Protein AF-A0A2G0PZE7-F1 (afdb_monomer)

Radius of gyration: 20.85 Å; Cα contacts (8 Å, |Δi|>4): 357; chains: 1; bounding box: 49×69×53 Å

Organism: Xenorhabdus hominickii (NCBI:txid351679)

InterPro domains:
  IPR000525 Initiator Rep protein, WH1 domain [PF01051] (55-162)
  IPR036388 Winged helix-like DNA-binding domain superfamily [G3DSA:1.10.10.10] (33-138)

Mean predicted aligned error: 11.88 Å

Sequence (274 aa):
MSSMDATEELKQLSLAKSEGYNNIKITGERLDMDNDFKTWVGIIHSFAKHKVIGDKVTLKFVDFVKLCGISSTRSSKRLRERLDESLRRIVSTTLSFTNDTKAYHTHLVQSAFYDTEADTVTIKADPEIFELYQFDHKVLLQLRAITELSRKESAQALYTFIESLPCNPAPVSMARLRARLNLKSRVNTQNATVRRAMDQLREIGYLDFTEIKKGKVAYFMIHERAPKLNKTKPVKTVKKAKTTKGSVKQGDTVLAELTREELELIEKIRKSKS

Structure (mmCIF, N/CA/C/O backbone):
data_AF-A0A2G0PZE7-F1
#
_entry.id   AF-A0A2G0PZE7-F1
#
loop_
_atom_site.group_PDB
_atom_site.id
_atom_site.type_symbol
_atom_site.label_atom_id
_atom_site.label_alt_id
_atom_site.label_comp_id
_atom_site.label_asym_id
_atom_site.label_entity_id
_atom_site.label_seq_id
_atom_site.pdbx_PDB_ins_code
_atom_site.Cartn_x
_atom_site.Cartn_y
_atom_site.Cartn_z
_atom_site.occupancy
_atom_site.B_iso_or_equiv
_atom_site.auth_seq_id
_atom_site.auth_comp_id
_atom_site.auth_asym_id
_atom_site.auth_atom_id
_atom_site.pdbx_PDB_model_num
ATOM 1 N N . MET A 1 1 ? 15.345 3.474 9.721 1.00 60.62 1 MET A N 1
ATOM 2 C CA . MET A 1 1 ? 14.051 3.676 9.033 1.00 60.62 1 MET A CA 1
ATOM 3 C C . MET A 1 1 ? 14.307 3.909 7.560 1.00 60.62 1 MET A C 1
ATOM 5 O O . MET A 1 1 ? 15.318 4.515 7.226 1.00 60.62 1 MET A O 1
ATOM 9 N N . SER A 1 2 ? 13.444 3.381 6.696 1.00 78.88 2 SER A N 1
ATOM 10 C CA . SER A 1 2 ? 13.506 3.629 5.254 1.00 78.88 2 SER A CA 1
ATOM 11 C C . SER A 1 2 ? 12.692 4.881 4.943 1.00 78.88 2 SER A C 1
ATOM 13 O O . SER A 1 2 ? 11.599 5.032 5.482 1.00 78.88 2 SER A O 1
ATOM 15 N N . SER A 1 3 ? 13.204 5.750 4.075 1.00 84.56 3 SER A N 1
ATOM 16 C CA . SER A 1 3 ? 12.449 6.872 3.512 1.00 84.56 3 SER A CA 1
ATOM 17 C C . SER A 1 3 ? 12.338 6.673 2.003 1.00 84.56 3 SER A C 1
ATOM 19 O O . SER A 1 3 ? 13.303 6.247 1.365 1.00 84.56 3 SER A O 1
ATOM 21 N N . MET A 1 4 ? 11.155 6.914 1.450 1.00 87.69 4 MET A N 1
ATOM 22 C CA . MET A 1 4 ? 10.841 6.795 0.031 1.00 87.69 4 MET A CA 1
ATOM 23 C C . MET A 1 4 ? 10.254 8.116 -0.458 1.00 87.69 4 MET A C 1
ATOM 25 O O . MET A 1 4 ? 9.353 8.665 0.172 1.00 87.69 4 MET A O 1
ATOM 29 N N . ASP A 1 5 ? 10.758 8.605 -1.587 1.00 90.00 5 ASP A N 1
ATOM 30 C CA . ASP A 1 5 ? 10.130 9.701 -2.320 1.00 90.00 5 ASP A CA 1
ATOM 31 C C . ASP A 1 5 ? 8.863 9.180 -3.012 1.00 90.00 5 ASP A C 1
ATOM 33 O O . ASP A 1 5 ? 8.914 8.172 -3.722 1.00 90.00 5 ASP A O 1
ATOM 37 N N . ALA A 1 6 ? 7.738 9.836 -2.745 1.00 89.69 6 ALA A N 1
ATOM 38 C CA . ALA A 1 6 ? 6.422 9.524 -3.295 1.00 89.69 6 ALA A CA 1
ATOM 39 C C . ALA A 1 6 ? 5.773 10.755 -3.946 1.00 89.69 6 ALA A C 1
ATOM 41 O O . ALA A 1 6 ? 4.555 10.804 -4.121 1.00 89.69 6 ALA A O 1
ATOM 42 N N . THR A 1 7 ? 6.575 11.769 -4.283 1.00 89.94 7 THR A N 1
ATOM 43 C CA . THR A 1 7 ? 6.099 13.037 -4.846 1.00 89.94 7 THR A CA 1
ATOM 44 C C . THR A 1 7 ? 5.294 12.814 -6.120 1.00 89.94 7 THR A C 1
ATOM 46 O O . THR A 1 7 ? 4.178 13.313 -6.244 1.00 89.94 7 THR A O 1
ATOM 49 N N . GLU A 1 8 ? 5.803 12.015 -7.056 1.00 85.19 8 GLU A N 1
ATOM 50 C CA . GLU A 1 8 ? 5.112 11.762 -8.323 1.00 85.19 8 GLU A CA 1
ATOM 51 C C . GLU A 1 8 ? 3.796 11.001 -8.136 1.00 85.19 8 GLU A C 1
ATOM 53 O O . GLU A 1 8 ? 2.820 11.278 -8.836 1.00 85.19 8 GLU A O 1
ATOM 58 N N . GLU A 1 9 ? 3.765 10.068 -7.185 1.00 83.25 9 GLU A N 1
ATOM 59 C CA . GLU A 1 9 ? 2.597 9.257 -6.864 1.00 83.25 9 GLU A CA 1
ATOM 60 C C . GLU A 1 9 ? 1.507 10.045 -6.113 1.00 83.25 9 GLU A C 1
ATOM 62 O O . GLU A 1 9 ? 0.324 9.807 -6.352 1.00 83.25 9 GLU A O 1
ATOM 67 N N . LEU A 1 10 ? 1.880 10.984 -5.235 1.00 88.12 10 LEU A N 1
ATOM 68 C CA . LEU A 1 10 ? 0.953 11.646 -4.306 1.00 88.12 10 LEU A CA 1
ATOM 69 C C . LEU A 1 10 ? 0.689 13.130 -4.602 1.00 88.12 10 LEU A C 1
ATOM 71 O O . LEU A 1 10 ? -0.229 13.703 -4.018 1.00 88.12 10 LEU A O 1
ATOM 75 N N . LYS A 1 11 ? 1.398 13.762 -5.550 1.00 87.31 11 LYS A N 1
ATOM 76 C CA . LYS A 1 11 ? 1.171 15.178 -5.927 1.00 87.31 11 LYS A CA 1
ATOM 77 C C . LYS A 1 11 ? -0.239 15.482 -6.433 1.00 87.31 11 LYS A C 1
ATOM 79 O O . LYS A 1 11 ? -0.617 16.642 -6.557 1.00 87.31 11 LYS A O 1
ATOM 84 N N . GLN A 1 12 ? -0.995 14.451 -6.809 1.00 85.56 12 GLN A N 1
ATOM 85 C CA . GLN A 1 12 ? -2.355 14.609 -7.315 1.00 85.56 12 GLN A CA 1
ATOM 86 C C . GLN A 1 12 ? -3.410 14.730 -6.215 1.00 85.56 12 GLN A C 1
ATOM 88 O O . GLN A 1 12 ? -4.526 15.132 -6.552 1.00 85.56 12 GLN A O 1
ATOM 93 N N . LEU A 1 13 ? -3.052 14.431 -4.959 1.00 86.75 13 LEU A N 1
ATOM 94 C CA . LEU A 1 13 ? -3.940 14.564 -3.808 1.00 86.75 13 LEU A CA 1
ATOM 95 C C . LEU A 1 13 ? -4.448 15.998 -3.663 1.00 86.75 13 LEU A C 1
ATOM 97 O O . LEU A 1 13 ? -3.706 16.953 -3.918 1.00 86.75 13 LEU A O 1
ATOM 101 N N . SER A 1 14 ? -5.693 16.143 -3.208 1.00 87.44 14 SER A N 1
ATOM 102 C CA . SER A 1 14 ? -6.311 17.450 -2.958 1.00 87.44 14 SER A CA 1
ATOM 103 C C . SER A 1 14 ? -5.437 18.339 -2.072 1.00 87.44 14 SER A C 1
ATOM 105 O O . SER A 1 14 ? -5.147 19.465 -2.468 1.00 87.44 14 SER A O 1
ATOM 107 N N . LEU A 1 15 ? -4.935 17.798 -0.955 1.00 89.81 15 LEU A N 1
ATOM 108 C CA . LEU A 1 15 ? -4.040 18.483 -0.016 1.00 89.81 15 LEU A CA 1
ATOM 109 C C . LEU A 1 15 ? -2.752 18.983 -0.689 1.00 89.81 15 LEU A C 1
ATOM 111 O O . LEU A 1 15 ? -2.330 20.119 -0.485 1.00 89.81 15 LEU A O 1
ATOM 115 N N . ALA A 1 16 ? -2.120 18.140 -1.513 1.00 89.69 16 ALA A N 1
ATOM 116 C CA . ALA A 1 16 ? -0.879 18.499 -2.195 1.00 89.69 16 ALA A CA 1
ATOM 117 C C . ALA A 1 16 ? -1.091 19.645 -3.192 1.00 89.69 16 ALA A C 1
ATOM 119 O O . ALA A 1 16 ? -0.257 20.544 -3.291 1.00 89.69 16 ALA A O 1
ATOM 120 N N . LYS A 1 17 ? -2.228 19.641 -3.895 1.00 89.88 17 LYS A N 1
ATOM 121 C CA . LYS A 1 17 ? -2.595 20.687 -4.853 1.00 89.88 17 LYS A CA 1
ATOM 122 C C . LYS A 1 17 ? -3.003 21.993 -4.184 1.00 89.88 17 LYS A C 1
ATOM 124 O O . LYS A 1 17 ? -2.572 23.043 -4.648 1.00 89.88 17 LYS A O 1
ATOM 129 N N . SER A 1 18 ? -3.835 21.938 -3.144 1.00 89.69 18 SER A N 1
ATOM 130 C CA . SER A 1 18 ? -4.368 23.136 -2.486 1.00 89.69 18 SER A CA 1
ATOM 131 C C . SER A 1 18 ? -3.278 23.925 -1.769 1.00 89.69 18 SER A C 1
ATOM 133 O O . SER A 1 18 ? -3.240 25.147 -1.871 1.00 89.69 18 SER A O 1
ATOM 135 N N . GLU A 1 19 ? -2.360 23.228 -1.098 1.00 90.50 19 GLU A N 1
ATOM 136 C CA . GLU A 1 19 ? -1.274 23.848 -0.330 1.00 90.50 19 GLU A CA 1
ATOM 137 C C . GLU A 1 19 ? 0.028 24.011 -1.134 1.00 90.50 19 GLU A C 1
ATOM 139 O O . GLU A 1 19 ? 0.991 24.610 -0.650 1.00 90.50 19 GLU A O 1
ATOM 144 N N . GLY A 1 20 ? 0.075 23.490 -2.365 1.00 91.69 20 GLY A N 1
ATOM 145 C CA . GLY A 1 20 ? 1.246 23.575 -3.239 1.00 91.69 20 GLY A CA 1
ATOM 146 C C . GLY A 1 20 ? 2.446 22.778 -2.720 1.00 91.69 20 GLY A C 1
ATOM 147 O O . GLY A 1 20 ? 3.581 23.250 -2.800 1.00 91.69 20 GLY A O 1
ATOM 148 N N . TYR A 1 21 ? 2.217 21.593 -2.150 1.00 94.88 21 TYR A N 1
ATOM 149 C CA . TYR A 1 21 ? 3.296 20.703 -1.722 1.00 94.88 21 TYR A CA 1
ATOM 150 C C . TYR A 1 21 ? 3.980 20.059 -2.931 1.00 94.88 21 TYR A C 1
ATOM 152 O O . TYR A 1 21 ? 3.334 19.426 -3.765 1.00 94.88 21 TYR A O 1
ATOM 160 N N . ASN A 1 22 ? 5.304 20.198 -3.012 1.00 93.94 22 ASN A N 1
ATOM 161 C CA . ASN A 1 22 ? 6.122 19.733 -4.139 1.00 93.94 22 ASN A CA 1
ATOM 162 C C . ASN A 1 22 ? 7.171 18.681 -3.739 1.0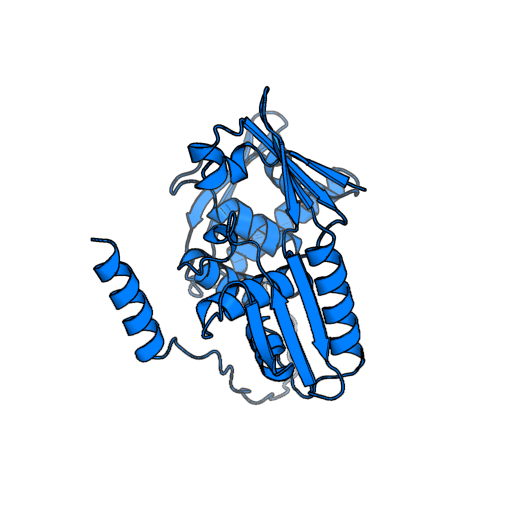0 93.94 22 ASN A C 1
ATOM 164 O O . ASN A 1 22 ? 7.936 18.230 -4.587 1.00 93.94 22 ASN A O 1
ATOM 168 N N . ASN A 1 23 ? 7.198 18.277 -2.469 1.00 94.81 23 ASN A N 1
ATOM 169 C CA . ASN A 1 23 ? 8.076 17.239 -1.947 1.00 94.81 23 ASN A CA 1
ATOM 170 C C . ASN A 1 23 ? 7.290 16.374 -0.958 1.00 94.81 23 ASN A C 1
ATOM 172 O O . ASN A 1 23 ? 6.908 16.845 0.117 1.00 94.81 23 ASN A O 1
ATOM 176 N N . ILE A 1 24 ? 7.023 15.124 -1.343 1.00 95.62 24 ILE A N 1
ATOM 177 C CA . ILE A 1 24 ? 6.218 14.181 -0.563 1.00 95.62 24 ILE A CA 1
ATOM 178 C C . ILE A 1 24 ? 7.050 12.940 -0.259 1.00 95.62 24 ILE A C 1
ATOM 180 O O . ILE A 1 24 ? 7.533 12.257 -1.163 1.00 95.62 24 ILE A O 1
ATOM 184 N N . LYS A 1 25 ? 7.198 12.619 1.027 1.00 95.38 25 LYS A N 1
ATOM 185 C CA . LYS A 1 25 ? 8.002 11.484 1.495 1.00 95.38 25 LYS A CA 1
ATOM 186 C C . LYS A 1 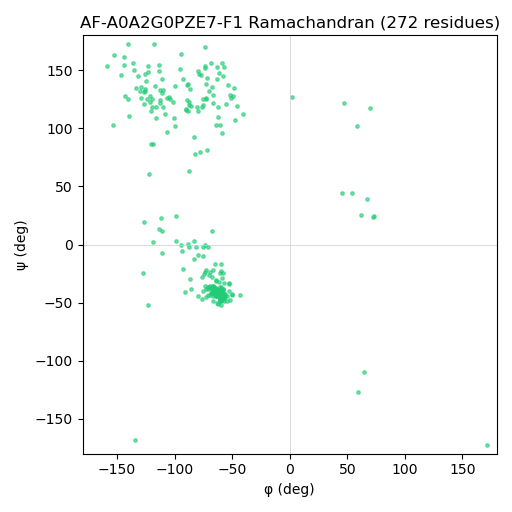25 ? 7.191 10.547 2.370 1.00 95.38 25 LYS A C 1
ATOM 188 O O . LYS A 1 25 ? 6.449 10.990 3.241 1.00 95.38 25 LYS A O 1
ATOM 193 N N . ILE A 1 26 ? 7.418 9.252 2.189 1.00 93.50 26 ILE A N 1
ATOM 194 C CA . ILE A 1 26 ? 6.895 8.190 3.049 1.00 93.50 26 ILE A CA 1
ATOM 195 C C . ILE A 1 26 ? 8.051 7.652 3.882 1.00 93.50 26 ILE A C 1
ATOM 197 O O . ILE A 1 26 ? 9.081 7.253 3.336 1.00 93.50 26 ILE A O 1
ATOM 201 N N . THR A 1 27 ? 7.899 7.635 5.202 1.00 94.62 27 THR A N 1
ATOM 202 C CA . THR A 1 27 ? 8.918 7.120 6.123 1.00 94.62 27 THR A CA 1
ATOM 203 C C . THR A 1 27 ? 8.308 6.075 7.040 1.00 94.62 27 THR A C 1
ATOM 205 O O . THR A 1 27 ? 7.263 6.311 7.630 1.00 94.62 27 THR A O 1
ATOM 208 N N . GLY A 1 28 ? 8.955 4.919 7.167 1.00 90.75 28 GLY A N 1
ATOM 209 C CA . GLY A 1 28 ? 8.445 3.842 8.012 1.00 90.75 28 GLY A CA 1
ATOM 210 C C . GLY A 1 28 ? 9.212 2.534 7.871 1.00 90.75 28 GLY A C 1
ATOM 211 O O . GLY A 1 28 ? 10.271 2.452 7.228 1.00 90.75 28 GLY A O 1
ATOM 212 N N . GLU A 1 29 ? 8.670 1.497 8.505 1.00 87.88 29 GLU A N 1
ATOM 213 C CA . GLU A 1 29 ? 9.046 0.115 8.225 1.00 87.88 29 GLU A CA 1
ATOM 214 C C . GLU A 1 29 ? 8.566 -0.289 6.822 1.00 87.88 29 GLU A C 1
ATOM 216 O O . GLU A 1 29 ? 7.643 0.291 6.252 1.00 87.88 29 GLU A O 1
ATOM 221 N N . ARG A 1 30 ? 9.218 -1.290 6.225 1.00 81.81 30 ARG A N 1
ATOM 222 C CA . ARG A 1 30 ? 8.785 -1.789 4.922 1.00 81.81 30 ARG A CA 1
ATOM 223 C C . ARG A 1 30 ? 7.540 -2.650 5.106 1.00 81.81 30 ARG A C 1
ATOM 225 O O . ARG A 1 30 ? 7.637 -3.703 5.726 1.00 81.81 30 ARG A O 1
ATOM 232 N N . LEU A 1 31 ? 6.439 -2.232 4.491 1.00 84.38 31 LEU A N 1
ATOM 233 C CA . LEU A 1 31 ? 5.189 -2.984 4.507 1.00 84.38 31 LEU A CA 1
ATOM 234 C C . LEU A 1 31 ? 5.268 -4.230 3.611 1.00 84.38 31 LEU A C 1
ATOM 236 O O . LEU A 1 31 ? 5.810 -4.183 2.499 1.00 84.38 31 LEU A O 1
ATOM 240 N N . ASP A 1 32 ? 4.735 -5.346 4.101 1.00 78.81 32 ASP A N 1
ATOM 241 C CA . ASP A 1 32 ? 4.645 -6.610 3.375 1.00 78.81 32 ASP A CA 1
ATOM 242 C C . ASP A 1 32 ? 3.303 -6.770 2.632 1.00 78.81 32 ASP A C 1
ATOM 244 O O . ASP A 1 32 ? 2.242 -6.366 3.103 1.00 78.81 32 ASP A O 1
ATOM 248 N N . MET A 1 33 ? 3.327 -7.361 1.432 1.00 73.62 33 MET A N 1
ATOM 249 C CA . MET A 1 33 ? 2.107 -7.518 0.618 1.00 73.62 33 MET A CA 1
ATOM 250 C C . MET A 1 33 ? 1.147 -8.580 1.172 1.00 73.62 33 MET A C 1
ATOM 252 O O . MET A 1 33 ? -0.044 -8.580 0.863 1.00 73.62 33 MET A O 1
ATOM 256 N N . ASP A 1 34 ? 1.653 -9.510 1.974 1.00 72.12 34 ASP A N 1
ATOM 257 C CA . ASP A 1 34 ? 0.915 -10.713 2.335 1.00 72.12 34 ASP A CA 1
ATOM 258 C C . ASP A 1 34 ? 0.007 -10.489 3.555 1.00 72.12 34 ASP A C 1
ATOM 260 O O . ASP A 1 34 ? -1.065 -11.100 3.641 1.00 72.12 34 ASP A O 1
ATOM 264 N N . ASN A 1 35 ? 0.392 -9.580 4.454 1.00 82.88 35 ASN A N 1
ATOM 265 C CA . ASN A 1 35 ? -0.327 -9.192 5.665 1.00 82.88 35 ASN A CA 1
ATOM 266 C C . ASN A 1 35 ? -0.612 -7.686 5.695 1.00 82.88 35 ASN A C 1
ATOM 268 O O . ASN A 1 35 ? -1.776 -7.308 5.841 1.00 82.88 35 ASN A O 1
ATOM 272 N N . ASP A 1 36 ? 0.393 -6.825 5.505 1.00 89.19 36 ASP A N 1
ATOM 273 C CA . ASP A 1 36 ? 0.206 -5.374 5.670 1.00 89.19 36 ASP A CA 1
ATOM 274 C C . ASP A 1 36 ? -0.677 -4.792 4.568 1.00 89.19 36 ASP A C 1
ATOM 276 O O . ASP A 1 36 ? -1.615 -4.057 4.861 1.00 89.19 36 ASP A O 1
ATOM 280 N N . PHE A 1 37 ? -0.467 -5.182 3.308 1.00 82.81 37 PHE A N 1
ATOM 281 C CA . PHE A 1 37 ? -1.339 -4.734 2.219 1.00 82.81 37 PHE A CA 1
ATOM 282 C C . PHE A 1 37 ? -2.788 -5.213 2.409 1.00 82.81 37 PHE A C 1
ATOM 284 O O . PHE A 1 37 ? -3.723 -4.447 2.199 1.00 82.81 37 PHE A O 1
ATOM 291 N N . LYS A 1 38 ? -3.002 -6.455 2.864 1.00 84.25 38 LYS A N 1
ATOM 292 C CA . LYS A 1 38 ? -4.355 -6.958 3.172 1.00 84.25 38 LYS A CA 1
ATOM 293 C C . LYS A 1 38 ? -5.011 -6.174 4.304 1.00 84.25 38 LYS A C 1
ATOM 295 O O . LYS A 1 38 ? -6.192 -5.855 4.220 1.00 84.25 38 LYS A O 1
ATOM 300 N N . THR A 1 39 ? -4.236 -5.833 5.330 1.00 91.38 39 THR A N 1
ATOM 301 C CA . THR A 1 39 ? -4.685 -5.001 6.452 1.00 91.38 39 THR A CA 1
ATOM 302 C C . THR A 1 39 ? -5.038 -3.593 5.978 1.00 91.38 39 THR A C 1
ATOM 304 O O . THR A 1 39 ? -6.101 -3.083 6.319 1.00 91.38 39 THR A O 1
ATOM 307 N N . TRP A 1 40 ? -4.206 -2.998 5.121 1.00 90.12 40 TRP A N 1
ATOM 308 C CA . TRP A 1 40 ? -4.463 -1.711 4.477 1.00 90.12 40 TRP A CA 1
ATOM 309 C C . TRP A 1 40 ? -5.751 -1.720 3.645 1.00 90.12 40 TRP A C 1
ATOM 311 O O . TRP A 1 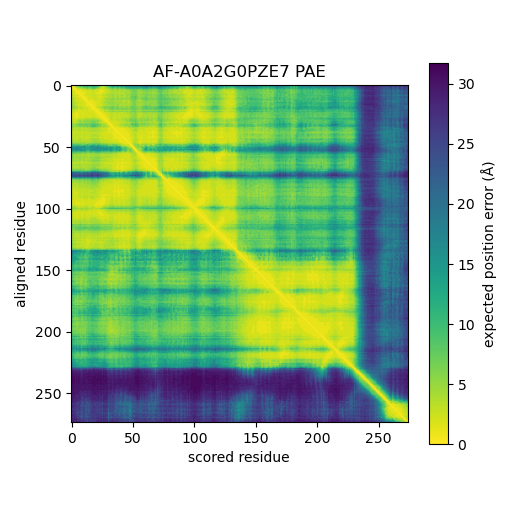40 ? -6.585 -0.830 3.789 1.00 90.12 40 TRP A O 1
ATOM 321 N N . VAL A 1 41 ? -5.979 -2.755 2.833 1.00 84.56 41 VAL A N 1
ATOM 322 C CA . VAL A 1 41 ? -7.241 -2.885 2.090 1.00 84.56 41 VAL A CA 1
ATOM 323 C C . VAL A 1 41 ? -8.431 -3.068 3.033 1.00 84.56 41 VAL A C 1
ATOM 325 O O . VAL A 1 41 ? -9.484 -2.476 2.805 1.00 84.56 41 VAL A O 1
ATOM 328 N N . GLY A 1 42 ? -8.261 -3.814 4.127 1.00 88.06 42 GLY A N 1
ATOM 329 C CA . GLY A 1 42 ? -9.264 -3.904 5.186 1.00 88.06 42 GLY A CA 1
ATOM 330 C C . GLY A 1 42 ? -9.606 -2.544 5.796 1.00 88.06 42 GLY A C 1
ATOM 331 O O . GLY A 1 42 ? -10.782 -2.258 6.020 1.00 88.06 42 GLY A O 1
ATOM 332 N N . ILE A 1 43 ? -8.614 -1.672 6.000 1.00 91.50 43 ILE A N 1
ATOM 333 C CA . ILE A 1 43 ? -8.812 -0.291 6.464 1.00 91.50 43 ILE A CA 1
ATOM 334 C C . ILE A 1 43 ? -9.621 0.515 5.436 1.00 91.50 43 ILE A C 1
ATOM 336 O O . ILE A 1 43 ? -10.648 1.086 5.802 1.00 91.50 43 ILE A O 1
ATOM 340 N N . ILE A 1 44 ? -9.230 0.503 4.155 1.00 87.19 44 ILE A N 1
ATOM 341 C CA . ILE A 1 44 ? -9.973 1.181 3.070 1.00 87.19 44 ILE A CA 1
ATOM 342 C C . ILE A 1 44 ? -11.434 0.710 3.039 1.00 87.19 44 ILE A C 1
ATOM 344 O O . ILE A 1 44 ? -12.365 1.513 3.028 1.00 87.19 44 ILE A O 1
ATOM 348 N N . HIS A 1 45 ? -11.653 -0.604 3.075 1.00 83.75 45 HIS A N 1
ATOM 349 C CA . HIS A 1 45 ? -12.989 -1.190 3.116 1.00 83.75 45 HIS A CA 1
ATOM 350 C C . HIS A 1 45 ? -13.797 -0.766 4.336 1.00 83.75 45 HIS A C 1
ATOM 352 O O . HIS A 1 45 ? -15.005 -0.566 4.224 1.00 83.75 45 HIS A O 1
ATOM 358 N N . SER A 1 46 ? -13.143 -0.644 5.489 1.00 89.06 46 SER A N 1
ATOM 359 C CA . SER A 1 46 ? -13.798 -0.228 6.725 1.00 89.06 46 SER A CA 1
ATOM 360 C C . SER A 1 46 ? -14.387 1.171 6.561 1.00 89.06 46 SER A C 1
ATOM 362 O O . SER A 1 46 ? -15.571 1.361 6.826 1.00 89.06 46 SER A O 1
ATOM 364 N N . PHE A 1 47 ? -13.605 2.114 6.027 1.00 85.94 47 PHE A N 1
ATOM 365 C CA . PHE A 1 47 ? -14.070 3.478 5.755 1.00 85.94 47 PHE A CA 1
ATOM 366 C C . PHE A 1 47 ? -15.121 3.564 4.642 1.00 85.94 47 PHE A C 1
ATOM 368 O O . PHE A 1 47 ? -15.956 4.463 4.660 1.00 85.94 47 PHE A O 1
ATOM 375 N N . ALA A 1 48 ? -15.112 2.634 3.689 1.00 79.38 48 ALA A N 1
ATOM 376 C CA . ALA A 1 48 ? -16.038 2.655 2.563 1.00 79.38 48 ALA A CA 1
ATOM 377 C C . ALA A 1 48 ? -17.393 1.993 2.832 1.00 79.38 48 ALA A C 1
ATOM 379 O O . ALA A 1 48 ? -18.414 2.457 2.329 1.00 79.38 48 ALA A O 1
ATOM 380 N N . LYS A 1 49 ? -17.409 0.881 3.578 1.00 73.81 49 LYS A N 1
ATOM 381 C CA . LYS A 1 49 ? -18.620 0.074 3.800 1.00 73.81 49 LYS A CA 1
ATOM 382 C C . LYS A 1 49 ? -19.390 0.456 5.057 1.00 73.81 49 LYS A C 1
ATOM 384 O O . LYS A 1 49 ? -20.571 0.131 5.162 1.00 73.81 49 LYS A O 1
ATOM 389 N N . HIS A 1 50 ? -18.743 1.106 6.019 1.00 74.62 50 HIS A N 1
ATOM 390 C CA . HIS A 1 50 ? -19.349 1.392 7.313 1.00 74.62 50 HIS A CA 1
ATOM 391 C C . HIS A 1 50 ? -19.565 2.884 7.519 1.00 74.62 50 HIS A C 1
ATOM 393 O O . HIS A 1 50 ? -18.880 3.724 6.942 1.00 74.62 50 HIS A O 1
ATOM 399 N N . LYS A 1 51 ? -20.550 3.216 8.361 1.00 63.41 51 LYS A N 1
ATOM 400 C CA . LYS A 1 51 ? -20.804 4.601 8.755 1.00 63.41 51 LYS A CA 1
ATOM 401 C C . LYS A 1 51 ? -19.577 5.132 9.492 1.00 63.41 51 LYS A C 1
ATOM 403 O O . LYS A 1 51 ? -19.299 4.709 10.612 1.00 63.41 51 LYS A O 1
ATOM 408 N N . VAL A 1 52 ? -18.865 6.048 8.851 1.00 72.69 52 VAL A N 1
ATOM 409 C CA . VAL A 1 52 ? -17.756 6.779 9.461 1.00 72.69 52 VAL A CA 1
ATOM 410 C C . VAL A 1 52 ? -18.349 7.828 10.398 1.00 72.69 52 VAL A C 1
ATOM 412 O O . VAL A 1 52 ? -19.203 8.616 9.990 1.00 72.69 52 VAL A O 1
ATOM 415 N N . ILE A 1 53 ? -17.932 7.820 11.664 1.00 64.38 53 ILE A N 1
ATOM 416 C CA . ILE A 1 53 ? -18.304 8.856 12.632 1.00 64.38 53 ILE A CA 1
ATOM 417 C C . ILE A 1 53 ? -17.122 9.816 12.720 1.00 64.38 53 ILE A C 1
ATOM 419 O O . ILE A 1 53 ? -16.107 9.507 13.345 1.00 64.38 53 ILE A O 1
ATOM 423 N N . GLY A 1 54 ? -17.245 10.966 12.058 1.00 76.94 54 GLY A N 1
ATOM 424 C CA . GLY A 1 54 ? -16.144 11.918 11.919 1.00 76.94 54 GLY A CA 1
ATOM 425 C C . GLY A 1 54 ? -14.995 11.313 11.115 1.00 76.94 54 GLY A C 1
ATOM 426 O O . GLY A 1 54 ? -15.132 11.086 9.918 1.00 76.94 54 GLY A O 1
ATOM 427 N N . ASP A 1 55 ? -13.883 11.032 11.790 1.00 83.19 55 ASP A N 1
ATOM 428 C CA . ASP A 1 55 ? -12.647 10.477 11.230 1.00 83.19 55 ASP A CA 1
ATOM 429 C C . ASP A 1 55 ? -12.371 9.028 11.678 1.00 83.19 55 ASP A C 1
ATOM 431 O O . ASP A 1 55 ? -11.278 8.497 11.463 1.00 83.19 55 ASP A O 1
ATOM 435 N N . LYS A 1 56 ? -13.362 8.372 12.301 1.00 91.25 56 LYS A N 1
ATOM 436 C CA . LYS A 1 56 ? -13.226 7.037 12.901 1.00 91.25 56 LYS A CA 1
ATOM 437 C C . LYS A 1 56 ? -14.216 6.023 12.350 1.00 91.25 56 LYS A C 1
ATOM 439 O O . LYS A 1 56 ? -15.373 6.334 12.061 1.00 91.25 56 LYS A O 1
ATOM 444 N N . VAL A 1 57 ? -13.768 4.772 12.318 1.00 92.00 57 VAL A N 1
ATOM 445 C CA . VAL A 1 57 ? -14.601 3.591 12.088 1.00 92.00 57 VAL A CA 1
ATOM 446 C C . VAL A 1 57 ? -14.325 2.545 13.167 1.00 92.00 57 VAL A C 1
ATOM 448 O O . VAL A 1 57 ? -13.170 2.247 13.458 1.00 92.00 57 VAL A O 1
ATOM 451 N N . THR A 1 58 ? -15.382 1.985 13.757 1.00 93.56 58 THR A N 1
ATOM 452 C CA . THR A 1 58 ? -15.298 0.930 14.780 1.00 93.56 58 THR A CA 1
ATOM 453 C C . THR A 1 58 ? -16.053 -0.301 14.306 1.00 93.56 58 THR A C 1
ATOM 455 O O . THR A 1 58 ? -17.220 -0.205 13.929 1.00 93.56 58 THR A O 1
ATOM 458 N N . LEU A 1 59 ? -15.392 -1.458 14.331 1.00 93.12 59 LEU A N 1
ATOM 459 C CA . LEU A 1 59 ? -15.917 -2.729 13.829 1.00 93.12 59 LEU A CA 1
ATOM 460 C C . LEU A 1 59 ? -15.608 -3.866 14.795 1.00 93.12 59 LEU A C 1
ATOM 462 O O . LEU A 1 59 ? -14.613 -3.822 15.516 1.00 93.12 59 LEU A O 1
ATOM 466 N N . LYS A 1 60 ? -16.407 -4.936 14.746 1.00 92.31 60 LYS A N 1
ATOM 467 C CA . LYS A 1 60 ? -16.016 -6.210 15.360 1.00 92.31 60 LYS A CA 1
ATOM 468 C C . LYS A 1 60 ? -14.775 -6.753 14.659 1.00 92.31 60 LYS A C 1
ATOM 470 O O . LYS A 1 60 ? -14.676 -6.686 13.431 1.00 92.31 60 LYS A O 1
ATOM 475 N N . PHE A 1 61 ? -13.865 -7.360 15.415 1.00 90.31 61 PHE A N 1
ATOM 476 C CA . PHE A 1 61 ? -12.619 -7.906 14.876 1.00 90.31 61 PHE A CA 1
ATOM 477 C C . PHE A 1 61 ? -12.871 -8.891 13.728 1.00 90.31 61 PHE A C 1
ATOM 479 O O . PHE A 1 61 ? -12.224 -8.818 12.686 1.00 90.31 61 PHE A O 1
ATOM 486 N N . VAL A 1 62 ? -13.849 -9.788 13.882 1.00 89.00 62 VAL A N 1
ATOM 487 C CA . VAL A 1 62 ? -14.195 -10.780 12.851 1.00 89.00 62 VAL A CA 1
ATOM 488 C C . VAL A 1 62 ? -14.628 -10.119 11.541 1.00 89.00 62 VAL A C 1
ATOM 490 O O . VAL A 1 62 ? -14.289 -10.618 10.469 1.00 89.00 62 VAL A O 1
ATOM 493 N N . ASP A 1 63 ? -15.341 -8.998 11.605 1.00 89.62 63 ASP A N 1
ATOM 494 C CA . ASP A 1 63 ? -15.783 -8.295 10.402 1.00 89.62 63 ASP A CA 1
ATOM 495 C C . ASP A 1 63 ? -14.620 -7.551 9.749 1.00 89.62 63 ASP A C 1
ATOM 497 O O . ASP A 1 63 ? -14.435 -7.671 8.539 1.00 89.62 63 ASP A O 1
ATOM 501 N N . PHE A 1 64 ? -13.747 -6.921 10.541 1.00 91.38 64 PHE A N 1
ATOM 502 C CA . PHE A 1 64 ? -12.505 -6.342 10.029 1.00 91.38 64 PHE A CA 1
ATOM 503 C C . PHE A 1 64 ? -11.626 -7.387 9.314 1.00 91.38 64 PHE A C 1
ATOM 505 O O . PHE A 1 64 ? -11.178 -7.164 8.192 1.00 91.38 64 PHE A O 1
ATOM 512 N N . VAL A 1 65 ? -11.457 -8.581 9.894 1.00 89.00 65 VAL A N 1
ATOM 513 C CA . VAL A 1 65 ? -10.698 -9.689 9.280 1.00 89.00 65 VAL A CA 1
ATOM 514 C C . VAL A 1 65 ? -11.269 -10.094 7.916 1.00 89.00 65 VAL A C 1
ATOM 516 O O . VAL A 1 65 ? -10.502 -10.346 6.980 1.00 89.00 65 VAL A O 1
ATOM 519 N N . LYS A 1 66 ? -12.601 -10.153 7.782 1.00 86.31 66 LYS A N 1
ATOM 520 C CA . LYS A 1 66 ? -13.252 -10.443 6.494 1.00 86.31 66 LYS A CA 1
ATOM 521 C C . LYS A 1 66 ? -12.963 -9.345 5.476 1.00 86.31 66 LYS A C 1
ATOM 523 O O . LYS A 1 66 ? -12.676 -9.658 4.323 1.00 86.31 66 LYS A O 1
ATOM 528 N N . LEU A 1 67 ? -12.991 -8.077 5.896 1.00 85.44 67 LEU A N 1
ATOM 529 C CA . LEU A 1 67 ? -12.664 -6.943 5.028 1.00 85.44 67 LEU A CA 1
ATOM 530 C C . LEU A 1 67 ? -11.205 -6.969 4.557 1.00 85.44 67 LEU A C 1
ATOM 532 O O . LEU A 1 67 ? -10.944 -6.568 3.425 1.00 85.44 67 LEU A O 1
ATOM 536 N N . CYS A 1 68 ? -10.283 -7.520 5.353 1.00 84.44 68 CYS A N 1
ATOM 537 C CA . CYS A 1 68 ? -8.901 -7.794 4.942 1.00 84.44 68 CYS A CA 1
ATOM 538 C C . CYS A 1 68 ? -8.766 -8.954 3.927 1.00 84.44 68 CYS A C 1
ATOM 540 O O . CYS A 1 68 ? -7.653 -9.296 3.526 1.00 84.44 68 CYS A O 1
ATOM 542 N N . GLY A 1 69 ? -9.859 -9.624 3.536 1.00 78.25 69 GLY A N 1
ATOM 543 C CA . GLY A 1 69 ? -9.832 -10.765 2.612 1.00 78.25 69 GLY A CA 1
ATOM 544 C C . GLY A 1 69 ? -9.268 -12.054 3.225 1.00 78.25 69 GLY A C 1
ATOM 545 O O . GLY A 1 69 ? -8.751 -12.911 2.506 1.00 78.25 69 GLY A O 1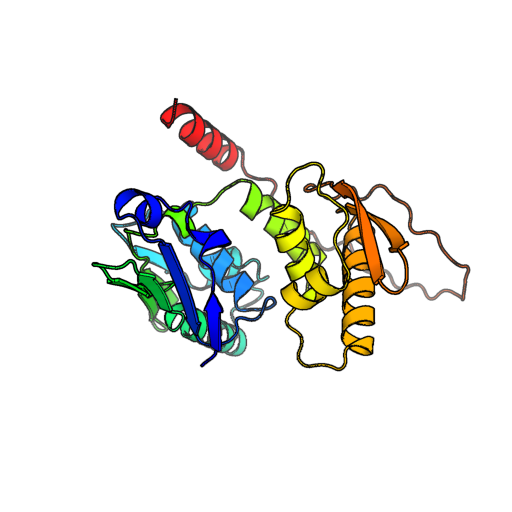
ATOM 546 N N . ILE A 1 70 ? -9.326 -12.197 4.553 1.00 79.75 70 ILE A N 1
ATOM 547 C CA . ILE A 1 70 ? -8.807 -13.362 5.277 1.00 79.75 70 ILE A CA 1
ATOM 548 C C . ILE A 1 70 ? -9.978 -14.281 5.659 1.00 79.75 70 ILE A C 1
ATOM 550 O O . ILE A 1 70 ? -10.890 -13.872 6.372 1.00 79.75 70 ILE A O 1
ATOM 554 N N . SER A 1 71 ? -9.938 -15.549 5.226 1.00 70.56 71 SER A N 1
ATOM 555 C CA . SER A 1 71 ? -10.927 -16.568 5.620 1.00 70.56 71 SER A CA 1
ATOM 556 C C . SER A 1 71 ? -10.840 -16.839 7.126 1.00 70.56 71 SER A C 1
ATOM 558 O O . SER A 1 71 ? -9.922 -17.515 7.595 1.00 70.56 71 SER A O 1
ATOM 560 N N . SER A 1 72 ? -11.780 -16.301 7.902 1.00 61.16 72 SER A N 1
ATOM 561 C CA . SER A 1 72 ? -11.759 -16.337 9.366 1.00 61.16 72 SER A CA 1
ATOM 562 C C . SER A 1 72 ? -12.422 -17.598 9.932 1.00 61.16 72 SER A C 1
ATOM 564 O O . SER A 1 72 ? -13.429 -17.523 10.640 1.00 61.16 72 SER A O 1
ATOM 566 N N . THR A 1 73 ? -11.878 -18.780 9.650 1.00 57.75 73 THR A N 1
ATOM 567 C CA . THR A 1 73 ? -12.341 -20.017 10.299 1.00 57.75 73 THR A CA 1
ATOM 568 C C . THR A 1 73 ? -11.737 -20.072 11.710 1.00 57.75 73 THR A C 1
ATOM 570 O O . THR A 1 73 ? -10.718 -20.707 11.949 1.00 57.75 73 THR A O 1
ATOM 573 N N . ARG A 1 74 ? -12.365 -19.320 12.628 1.00 55.44 74 ARG A N 1
ATOM 574 C CA . ARG A 1 74 ? -11.935 -18.940 13.992 1.00 55.44 74 ARG A CA 1
ATOM 575 C C . ARG A 1 74 ? -10.756 -17.956 14.040 1.00 55.44 74 ARG A C 1
ATOM 577 O O . ARG A 1 74 ? -9.638 -18.266 13.639 1.00 55.44 74 ARG A O 1
ATOM 584 N N . SER A 1 75 ? -10.999 -16.763 14.592 1.00 63.50 75 SER A N 1
ATOM 585 C CA . SER A 1 75 ? -9.961 -15.781 14.927 1.00 63.50 75 SER A CA 1
ATOM 586 C C . SER A 1 75 ? -8.958 -16.394 15.912 1.00 63.50 75 SER A C 1
ATOM 588 O O . SER A 1 75 ? -9.211 -16.438 17.117 1.00 63.50 75 SER A O 1
ATOM 590 N N . SER A 1 76 ? -7.839 -16.916 15.415 1.00 80.00 76 SER A N 1
ATOM 591 C CA . SER A 1 76 ? -6.790 -17.462 16.278 1.00 80.00 76 SER A CA 1
ATOM 592 C C . SER A 1 76 ? -6.016 -16.336 16.968 1.00 80.00 76 SER A C 1
ATOM 594 O O . SER A 1 76 ? -5.892 -15.239 16.419 1.00 80.00 76 SER A O 1
ATOM 596 N N . LYS A 1 77 ? -5.437 -16.618 18.143 1.00 85.75 77 LYS A N 1
ATOM 597 C CA . LYS A 1 77 ? -4.504 -15.701 18.824 1.00 85.75 77 LYS A CA 1
ATOM 598 C C . LYS A 1 77 ? -3.399 -15.225 17.870 1.00 85.75 77 LYS A C 1
ATOM 600 O O . LYS A 1 77 ? -3.154 -14.033 17.751 1.00 85.75 77 LYS A O 1
ATOM 605 N N . ARG A 1 78 ? -2.854 -16.153 17.078 1.00 87.19 78 ARG A N 1
ATOM 606 C CA . ARG A 1 78 ? -1.850 -15.879 16.043 1.00 87.19 78 ARG A CA 1
ATOM 607 C C . ARG A 1 78 ? -2.331 -14.900 14.968 1.00 87.19 78 ARG A C 1
ATOM 609 O O . ARG A 1 78 ? -1.544 -14.098 14.480 1.00 87.19 78 ARG A O 1
ATOM 616 N N . LEU A 1 79 ? -3.597 -14.979 14.548 1.00 87.19 79 LEU A N 1
ATOM 617 C CA . LEU A 1 79 ? -4.152 -14.033 13.575 1.00 87.19 79 LEU A CA 1
ATOM 618 C C . LEU A 1 79 ? -4.265 -12.627 14.170 1.00 87.19 79 LEU A C 1
ATOM 620 O O . LEU A 1 79 ? -3.957 -11.666 13.472 1.00 87.19 79 LEU A O 1
ATOM 624 N N . ARG A 1 80 ? -4.688 -12.530 15.435 1.00 89.00 80 ARG A N 1
ATOM 625 C CA . ARG A 1 80 ? -4.787 -11.264 16.174 1.00 89.00 80 ARG A CA 1
ATOM 626 C C . ARG A 1 80 ? -3.414 -10.611 16.317 1.00 89.00 80 ARG A C 1
ATOM 628 O O . ARG A 1 80 ? -3.255 -9.490 15.865 1.00 89.00 80 ARG A O 1
ATOM 635 N N . GLU A 1 81 ? -2.415 -11.352 16.799 1.00 90.06 81 GLU A N 1
ATOM 636 C CA . GLU A 1 81 ? -1.020 -10.883 16.907 1.00 90.06 81 GLU A CA 1
ATOM 637 C C . GLU A 1 81 ? -0.459 -10.414 15.558 1.00 90.06 81 GLU A C 1
ATOM 639 O O . GLU A 1 81 ? 0.195 -9.382 15.460 1.00 90.06 81 GLU A O 1
ATOM 644 N N . ARG A 1 82 ? -0.741 -11.158 14.483 1.00 88.94 82 ARG A N 1
ATOM 645 C CA . ARG A 1 82 ? -0.266 -10.799 13.145 1.00 88.94 82 ARG A CA 1
ATOM 646 C C . ARG A 1 82 ? -0.913 -9.521 12.609 1.00 88.94 82 ARG A C 1
ATOM 648 O O . ARG A 1 82 ? -0.228 -8.740 11.963 1.00 88.94 82 ARG A O 1
ATOM 655 N N . LEU A 1 83 ? -2.216 -9.336 12.829 1.00 90.38 83 LEU A N 1
ATOM 656 C CA . LEU A 1 83 ? -2.917 -8.119 12.413 1.00 90.38 83 LEU A CA 1
ATOM 657 C C . LEU A 1 83 ? -2.522 -6.916 13.263 1.00 90.38 83 LEU A C 1
ATOM 659 O O . LEU A 1 83 ? -2.371 -5.834 12.710 1.00 90.38 83 LEU A O 1
ATOM 663 N N . ASP A 1 84 ? -2.323 -7.109 14.564 1.00 91.12 84 ASP A N 1
ATOM 664 C CA . ASP A 1 84 ? -1.816 -6.075 15.465 1.00 91.12 84 ASP A CA 1
ATOM 665 C C . ASP A 1 84 ? -0.451 -5.558 14.993 1.00 91.12 84 ASP A C 1
ATOM 667 O O . ASP A 1 84 ? -0.262 -4.361 14.792 1.00 91.12 84 ASP A O 1
ATOM 671 N N . GLU A 1 85 ? 0.461 -6.471 14.659 1.00 92.38 85 GLU A N 1
ATOM 672 C CA . GLU A 1 85 ? 1.772 -6.121 14.120 1.00 92.38 85 GLU A CA 1
ATOM 673 C C . GLU A 1 85 ? 1.679 -5.396 12.759 1.00 92.38 85 GLU A C 1
ATOM 675 O O . GLU A 1 85 ? 2.393 -4.417 12.526 1.00 92.38 85 GLU A O 1
ATOM 680 N N . SER A 1 86 ? 0.761 -5.806 11.875 1.00 93.62 86 SER A N 1
ATOM 681 C CA . SER A 1 86 ? 0.485 -5.082 10.624 1.00 93.62 86 SER A CA 1
ATOM 682 C C . SER A 1 86 ? -0.073 -3.676 10.868 1.00 93.62 86 SER A C 1
ATOM 684 O O . SER A 1 86 ? 0.379 -2.716 10.243 1.00 93.62 86 SER A O 1
ATOM 686 N N . LEU A 1 87 ? -1.026 -3.522 11.792 1.00 94.06 87 LEU A N 1
ATOM 687 C CA . LEU A 1 87 ? -1.588 -2.224 12.172 1.00 94.06 87 LEU A CA 1
ATOM 688 C C . LEU A 1 87 ? -0.515 -1.315 12.777 1.00 94.06 87 LEU A C 1
ATOM 690 O O . LEU A 1 87 ? -0.428 -0.152 12.389 1.00 94.06 87 LEU A O 1
ATOM 694 N N . ARG A 1 88 ? 0.354 -1.843 13.647 1.00 94.31 88 ARG A N 1
ATOM 695 C CA . ARG A 1 88 ? 1.491 -1.113 14.228 1.00 94.31 88 ARG A CA 1
ATOM 696 C C . ARG A 1 88 ? 2.413 -0.557 13.139 1.00 94.31 88 ARG A C 1
ATOM 698 O O . ARG A 1 88 ? 2.790 0.617 13.187 1.00 94.31 88 ARG A O 1
ATOM 705 N N . ARG A 1 89 ? 2.763 -1.365 12.131 1.00 94.06 89 ARG A N 1
ATOM 706 C CA . ARG A 1 89 ? 3.596 -0.917 10.997 1.00 94.06 89 ARG A CA 1
ATOM 707 C C . ARG A 1 89 ? 2.907 0.141 10.132 1.00 94.06 89 ARG A C 1
ATOM 709 O O . ARG A 1 89 ? 3.543 1.111 9.724 1.00 94.06 89 ARG A O 1
ATOM 716 N N . ILE A 1 90 ? 1.608 -0.010 9.880 1.00 94.38 90 ILE A N 1
ATOM 717 C CA . ILE A 1 90 ? 0.824 0.964 9.108 1.00 94.38 90 ILE A CA 1
ATOM 718 C C . ILE A 1 90 ? 0.710 2.298 9.861 1.00 94.38 90 ILE A C 1
ATOM 720 O O . ILE A 1 90 ? 1.007 3.342 9.288 1.00 94.38 90 ILE A O 1
ATOM 724 N N . VAL A 1 91 ? 0.352 2.280 11.148 1.00 94.50 91 VAL A N 1
ATOM 725 C CA . VAL A 1 91 ? 0.221 3.491 11.983 1.00 94.50 91 VAL A CA 1
ATOM 726 C C . VAL A 1 91 ? 1.567 4.206 12.144 1.00 94.50 91 VAL A C 1
ATOM 728 O O . VAL A 1 91 ? 1.636 5.430 12.102 1.00 94.50 91 VAL A O 1
ATOM 731 N N . SER A 1 92 ? 2.672 3.467 12.259 1.00 94.31 92 SER A N 1
ATOM 732 C CA . SER A 1 92 ? 4.019 4.059 12.333 1.00 94.31 92 SER A CA 1
ATOM 733 C C . SER A 1 92 ? 4.564 4.574 10.995 1.00 94.31 92 SER A C 1
ATOM 735 O O . SER A 1 92 ? 5.653 5.147 10.964 1.00 94.31 92 SER A O 1
ATOM 737 N N . THR A 1 93 ? 3.828 4.412 9.891 1.00 94.75 93 THR A N 1
ATOM 738 C CA . THR A 1 93 ? 4.201 4.988 8.596 1.00 94.75 93 THR A CA 1
ATOM 739 C C . THR A 1 93 ? 3.793 6.458 8.547 1.00 94.75 93 THR A C 1
ATOM 741 O O . THR A 1 93 ? 2.611 6.784 8.622 1.00 94.75 93 THR A O 1
ATOM 744 N N . THR A 1 94 ? 4.766 7.351 8.386 1.00 95.62 94 THR A N 1
ATOM 745 C CA . THR A 1 94 ? 4.570 8.804 8.305 1.00 95.62 94 THR A CA 1
ATOM 746 C C . THR A 1 94 ? 4.592 9.278 6.854 1.00 95.62 94 THR A C 1
ATOM 748 O O . THR A 1 94 ? 5.470 8.892 6.076 1.00 95.62 94 THR A O 1
ATOM 751 N N . LEU A 1 95 ? 3.652 10.154 6.512 1.00 95.06 95 LEU A N 1
ATOM 752 C CA . LEU A 1 95 ? 3.591 10.928 5.279 1.00 95.06 95 LEU A CA 1
ATOM 753 C C . LEU A 1 95 ? 4.020 12.368 5.578 1.00 95.06 95 LEU A C 1
ATOM 755 O O . LEU A 1 95 ? 3.459 13.027 6.452 1.00 95.06 95 LEU A O 1
ATOM 759 N N . SER A 1 96 ? 5.014 12.849 4.844 1.00 96.38 96 SER A N 1
ATOM 760 C CA . SER A 1 96 ? 5.549 14.203 4.969 1.00 96.38 96 SER A CA 1
ATOM 761 C C . SER A 1 96 ? 5.307 14.959 3.678 1.00 96.38 96 SER A C 1
ATOM 763 O O . SER A 1 96 ? 5.848 14.570 2.648 1.00 96.38 96 SER A O 1
ATOM 765 N N . PHE A 1 97 ? 4.542 16.041 3.750 1.00 96.25 97 PHE A N 1
ATOM 766 C CA . PHE A 1 97 ? 4.257 16.953 2.653 1.00 96.25 97 PHE A CA 1
ATOM 767 C C . PHE A 1 97 ? 4.961 18.276 2.937 1.00 96.25 97 PHE A C 1
ATOM 769 O O . PHE A 1 97 ? 4.702 18.911 3.956 1.00 96.25 97 PHE A O 1
ATOM 776 N N . THR A 1 98 ? 5.885 18.687 2.076 1.00 96.81 98 THR A N 1
ATOM 777 C CA . THR A 1 98 ? 6.664 19.914 2.285 1.00 96.81 98 THR A CA 1
ATOM 778 C C . THR A 1 98 ? 6.751 20.736 1.006 1.00 96.81 98 THR A C 1
ATOM 780 O O . THR A 1 98 ? 6.750 20.178 -0.093 1.00 96.81 98 THR A O 1
ATOM 783 N N . ASN A 1 99 ? 6.847 22.051 1.161 1.00 94.50 99 ASN A N 1
ATOM 784 C CA . ASN A 1 99 ? 7.315 22.994 0.146 1.00 94.50 99 ASN A CA 1
ATOM 785 C C . ASN A 1 99 ? 8.309 23.974 0.796 1.00 94.50 99 ASN A C 1
ATOM 787 O O . ASN A 1 99 ? 8.735 23.757 1.930 1.00 94.50 99 ASN A O 1
ATOM 791 N N . ASP A 1 100 ? 8.663 25.055 0.103 1.00 94.19 100 ASP A N 1
ATOM 792 C CA . ASP A 1 100 ? 9.661 26.021 0.582 1.00 94.19 100 ASP A CA 1
ATOM 793 C C . ASP A 1 100 ? 9.242 26.777 1.861 1.00 94.19 100 ASP A C 1
ATOM 795 O O . ASP A 1 100 ? 10.084 27.369 2.530 1.00 94.19 100 ASP A O 1
ATOM 799 N N . THR A 1 101 ? 7.950 26.769 2.218 1.00 94.12 101 THR A N 1
ATOM 800 C CA . THR A 1 101 ? 7.385 27.602 3.302 1.00 94.12 101 THR A CA 1
ATOM 801 C C . THR A 1 101 ? 6.580 26.831 4.348 1.00 94.12 101 THR A C 1
ATOM 803 O O . THR A 1 101 ? 6.436 27.294 5.477 1.00 94.12 101 THR A O 1
ATOM 806 N N . LYS A 1 102 ? 6.037 25.664 3.995 1.00 94.81 102 LYS A N 1
ATOM 807 C CA . LYS A 1 102 ? 5.099 24.882 4.799 1.00 94.81 102 LYS A CA 1
ATOM 808 C C . LYS A 1 102 ? 5.535 23.425 4.853 1.00 94.81 102 LYS A C 1
ATOM 810 O O . LYS A 1 102 ? 5.999 22.854 3.866 1.00 94.81 102 LYS A O 1
ATOM 815 N N . ALA A 1 103 ? 5.284 22.805 5.998 1.00 95.62 103 ALA A N 1
ATOM 816 C CA . ALA A 1 103 ? 5.429 21.375 6.196 1.00 95.62 103 ALA A CA 1
ATOM 817 C C . ALA A 1 103 ? 4.199 20.834 6.924 1.00 95.62 103 ALA A C 1
ATOM 819 O O . ALA A 1 103 ? 3.739 21.423 7.901 1.00 95.62 103 ALA A O 1
ATOM 820 N N . TYR A 1 104 ? 3.679 19.716 6.439 1.00 95.81 104 TYR A N 1
ATOM 821 C CA . TYR A 1 104 ? 2.597 18.970 7.055 1.00 95.81 104 TYR A CA 1
ATOM 822 C C . TYR A 1 104 ? 3.008 17.504 7.169 1.00 95.81 104 TYR A C 1
ATOM 824 O O . TYR A 1 104 ? 3.426 16.873 6.196 1.00 95.81 104 TYR A O 1
ATOM 832 N N . HIS A 1 105 ? 2.922 16.975 8.384 1.00 95.62 105 HIS A N 1
ATOM 833 C CA . HIS A 1 105 ? 3.328 15.617 8.711 1.00 95.62 105 HIS A CA 1
ATOM 834 C C . HIS A 1 105 ? 2.150 14.895 9.344 1.00 95.62 105 HIS A C 1
ATOM 836 O O . HIS A 1 105 ? 1.598 15.360 10.338 1.00 95.62 105 HIS A O 1
ATOM 842 N N . THR A 1 106 ? 1.790 13.751 8.779 1.00 95.19 106 THR A N 1
ATOM 843 C CA . THR A 1 106 ? 0.715 12.906 9.298 1.00 95.19 106 THR A CA 1
ATOM 844 C C . THR A 1 106 ? 1.090 11.433 9.188 1.00 95.19 106 THR A C 1
ATOM 846 O O . THR A 1 106 ? 2.119 11.076 8.614 1.00 95.19 106 THR A O 1
ATOM 849 N N . HIS A 1 107 ? 0.273 10.560 9.755 1.00 95.00 107 HIS A N 1
ATOM 850 C CA . HIS A 1 107 ? 0.428 9.117 9.645 1.00 95.00 107 HIS A CA 1
ATOM 851 C C . HIS A 1 107 ? -0.447 8.572 8.515 1.00 95.00 107 HIS A C 1
ATOM 853 O O . HIS A 1 107 ? -1.521 9.100 8.243 1.00 95.00 107 HIS A O 1
ATOM 859 N N . LEU A 1 108 ? -0.024 7.470 7.888 1.00 92.50 108 LEU A N 1
ATOM 860 C CA . LEU A 1 108 ? -0.844 6.753 6.905 1.00 92.50 108 LEU A CA 1
ATOM 861 C C . LEU A 1 108 ? -2.177 6.289 7.513 1.00 92.50 108 LEU A C 1
ATOM 863 O O . LEU A 1 108 ? -3.172 6.170 6.808 1.00 92.50 108 LEU A O 1
ATOM 867 N N . VAL A 1 109 ? -2.200 6.036 8.821 1.00 94.19 109 VAL A N 1
ATOM 868 C CA . VAL A 1 109 ? -3.392 5.874 9.662 1.00 94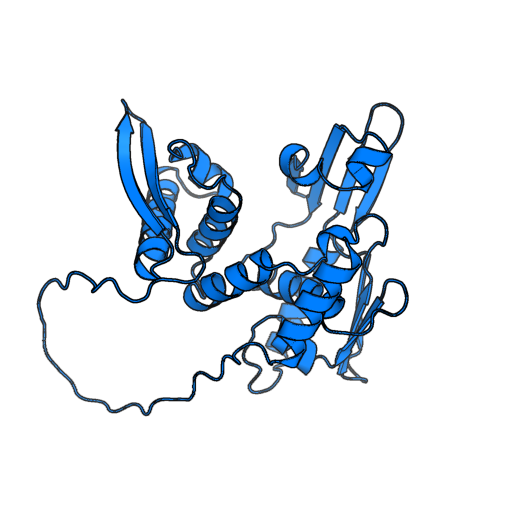.19 109 VAL A CA 1
ATOM 869 C C . VAL A 1 109 ? -3.081 6.565 10.987 1.00 94.19 109 VAL A C 1
ATOM 871 O O . VAL A 1 109 ? -2.072 6.225 11.600 1.00 94.19 109 VAL A O 1
ATOM 874 N N . GLN A 1 110 ? -3.912 7.510 11.443 1.00 93.75 110 GLN A N 1
ATOM 875 C CA . GLN A 1 110 ? -3.630 8.269 12.673 1.00 93.75 110 GLN A CA 1
ATOM 876 C C . GLN A 1 110 ? -3.549 7.370 13.904 1.00 93.75 110 GLN A C 1
ATOM 878 O O . GLN A 1 110 ? -2.667 7.540 14.742 1.00 93.75 110 GLN A O 1
ATOM 883 N N . SER A 1 111 ? -4.477 6.424 14.033 1.00 93.75 111 SER A N 1
ATOM 884 C CA . SER A 1 111 ? -4.410 5.423 15.089 1.00 93.75 111 SER A CA 1
ATOM 885 C C . SER A 1 111 ? -5.228 4.184 14.755 1.00 93.75 111 SER A C 1
ATOM 887 O O . SER A 1 111 ? -6.211 4.230 14.014 1.00 93.75 111 SER A O 1
ATOM 889 N N . ALA A 1 112 ? -4.819 3.066 15.340 1.00 94.25 112 ALA A N 1
ATOM 890 C CA . ALA A 1 112 ? -5.598 1.844 15.402 1.00 94.25 112 ALA A CA 1
ATOM 891 C C . ALA A 1 112 ? -5.672 1.428 16.873 1.00 94.25 112 ALA A C 1
ATOM 893 O O . ALA A 1 112 ? -4.644 1.256 17.524 1.00 94.25 112 ALA A O 1
ATOM 894 N N . PHE A 1 113 ? -6.884 1.326 17.403 1.00 92.88 113 PHE A N 1
ATOM 895 C CA . PHE A 1 113 ? -7.158 0.891 18.763 1.00 92.88 113 PHE A CA 1
ATOM 896 C C . PHE A 1 113 ? -7.837 -0.470 18.720 1.00 92.88 113 PHE A C 1
ATOM 898 O O . PHE A 1 113 ? -8.803 -0.668 17.982 1.00 92.88 113 PHE A O 1
ATOM 905 N N . TYR A 1 114 ? -7.322 -1.400 19.508 1.00 88.62 114 TYR A N 1
ATOM 906 C CA . TYR A 1 114 ? -7.799 -2.767 19.545 1.00 88.62 114 TYR A CA 1
ATOM 907 C C . TYR A 1 114 ? -8.270 -3.103 20.957 1.00 88.62 114 TYR A C 1
ATOM 909 O O . TYR A 1 114 ? -7.479 -3.125 21.899 1.00 88.62 114 TYR A O 1
ATOM 917 N N . ASP A 1 115 ? -9.570 -3.353 21.086 1.00 89.56 115 ASP A N 1
ATOM 918 C CA . ASP A 1 115 ? -10.210 -3.734 22.337 1.00 89.56 115 ASP A CA 1
ATOM 919 C C . ASP A 1 115 ? -10.427 -5.249 22.343 1.00 89.56 115 ASP A C 1
ATOM 921 O O . ASP A 1 115 ? -11.248 -5.785 21.592 1.00 89.56 115 ASP A O 1
ATOM 925 N N . THR A 1 116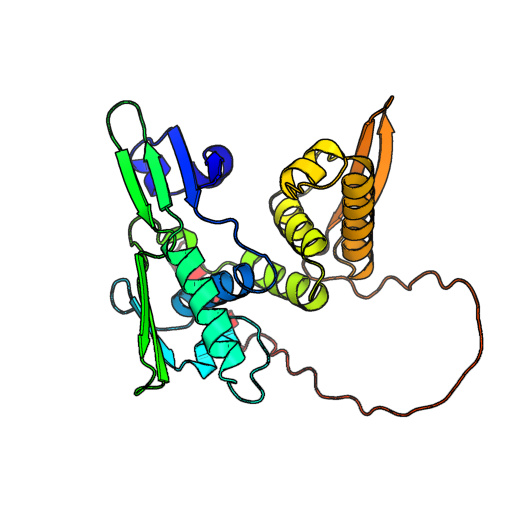 ? -9.659 -5.946 23.180 1.00 85.56 116 THR A N 1
ATOM 926 C CA . THR A 1 116 ? -9.746 -7.407 23.298 1.00 85.56 116 THR A CA 1
ATOM 927 C C . THR A 1 116 ? -10.970 -7.845 24.102 1.00 85.56 116 THR A C 1
ATOM 929 O O . THR A 1 116 ? -11.482 -8.935 23.855 1.00 85.56 116 THR A O 1
ATOM 932 N N . GLU A 1 117 ? -11.455 -7.016 25.030 1.00 88.12 117 GLU A N 1
ATOM 933 C CA . GLU A 1 117 ? -12.628 -7.328 25.852 1.00 88.12 117 GLU A CA 1
ATOM 934 C C . GLU A 1 117 ? -13.911 -7.162 25.037 1.00 88.12 117 GLU A C 1
ATOM 936 O O . GLU A 1 117 ? -14.753 -8.060 25.005 1.00 88.12 117 GLU A O 1
ATOM 941 N N . ALA A 1 118 ? -14.027 -6.051 24.305 1.00 89.94 118 ALA A N 1
ATOM 942 C CA . ALA A 1 118 ? -15.160 -5.793 23.419 1.00 89.94 118 ALA A CA 1
ATOM 943 C C . ALA A 1 118 ? -15.062 -6.520 22.061 1.00 89.94 118 ALA A C 1
ATOM 945 O O . ALA A 1 118 ? -16.021 -6.513 21.288 1.00 89.94 118 ALA A O 1
ATOM 946 N N . ASP A 1 119 ? -13.917 -7.137 21.751 1.00 90.38 119 ASP A N 1
ATOM 947 C CA . ASP A 1 119 ? -13.588 -7.746 20.454 1.00 90.38 119 ASP A CA 1
ATOM 948 C C . ASP A 1 119 ? -13.761 -6.773 19.271 1.00 90.38 119 ASP A C 1
ATOM 950 O O . ASP A 1 119 ? -14.327 -7.116 18.223 1.00 90.38 119 ASP A O 1
ATOM 954 N N . THR A 1 120 ? -13.284 -5.535 19.435 1.00 92.62 120 THR A N 1
ATOM 955 C CA . THR A 1 120 ? -13.426 -4.473 18.427 1.00 92.62 120 THR A CA 1
ATOM 956 C C . THR A 1 120 ? -12.098 -3.881 17.975 1.00 92.62 120 THR A C 1
ATOM 958 O O . THR A 1 120 ? -11.097 -3.878 18.687 1.00 92.62 120 THR A O 1
ATOM 961 N N . VAL A 1 121 ? -12.101 -3.366 16.748 1.00 93.69 121 VAL A N 1
ATOM 962 C CA . VAL A 1 121 ? -11.019 -2.579 16.160 1.00 93.69 121 VAL A CA 1
ATOM 963 C C . VAL A 1 121 ? -11.595 -1.211 15.817 1.00 93.69 121 VAL A C 1
ATOM 965 O O . VAL A 1 121 ? -12.595 -1.119 15.103 1.00 93.69 121 VAL A O 1
ATOM 968 N N . THR A 1 122 ? -10.966 -0.152 16.315 1.00 94.75 122 THR A N 1
ATOM 969 C CA . THR A 1 122 ? -11.278 1.236 15.973 1.00 94.75 122 THR A CA 1
ATOM 970 C C . THR A 1 122 ? -10.120 1.834 15.196 1.00 94.75 122 THR A C 1
ATOM 972 O O . THR A 1 122 ? -9.000 1.881 15.692 1.00 94.75 122 THR A O 1
ATOM 975 N N . ILE A 1 123 ? -10.382 2.307 13.984 1.00 95.06 123 ILE A N 1
ATOM 976 C CA . ILE A 1 123 ? -9.380 2.922 13.113 1.00 95.06 123 ILE A CA 1
ATOM 977 C C . ILE A 1 123 ? -9.718 4.398 12.965 1.00 95.06 123 ILE A C 1
ATOM 979 O O . ILE A 1 123 ? -10.868 4.746 12.696 1.00 95.06 123 ILE A O 1
ATOM 983 N N . LYS A 1 124 ? -8.710 5.254 13.125 1.00 94.12 124 LYS A N 1
ATOM 984 C CA . LYS A 1 124 ? -8.795 6.696 12.914 1.00 94.12 124 LYS A CA 1
ATOM 985 C C . LYS A 1 124 ? -7.955 7.091 11.700 1.00 94.12 124 LYS A C 1
ATOM 987 O O . LYS A 1 124 ? -6.758 6.805 11.659 1.00 94.12 124 LYS A O 1
ATOM 992 N N . ALA A 1 125 ? -8.580 7.746 10.732 1.00 91.62 125 ALA A N 1
ATOM 993 C CA . ALA A 1 125 ? -7.919 8.326 9.569 1.00 91.62 125 ALA A CA 1
ATOM 994 C C . ALA A 1 125 ? -7.595 9.801 9.813 1.00 91.62 125 ALA A C 1
ATOM 996 O O . ALA A 1 125 ? -8.140 10.428 10.718 1.00 91.62 125 ALA A O 1
ATOM 997 N N . ASP A 1 126 ? -6.714 10.355 8.989 1.00 90.81 126 ASP A N 1
ATOM 998 C CA . ASP A 1 126 ? -6.555 11.801 8.909 1.00 90.81 126 ASP A CA 1
ATOM 999 C C . ASP A 1 126 ? -7.518 12.375 7.849 1.00 90.81 126 ASP A C 1
ATOM 1001 O O . ASP A 1 126 ? -7.479 11.920 6.698 1.00 90.81 126 ASP A O 1
ATOM 1005 N N . PRO A 1 127 ? -8.386 13.342 8.204 1.00 88.38 127 PRO A N 1
ATOM 1006 C CA . PRO A 1 127 ? -9.310 13.968 7.260 1.00 88.38 127 PRO A CA 1
ATOM 1007 C C . PRO A 1 127 ? -8.635 14.619 6.043 1.00 88.38 127 PRO A C 1
ATOM 1009 O O . PRO A 1 127 ? -9.200 14.579 4.950 1.00 88.38 127 PRO A O 1
ATOM 1012 N N . GLU A 1 128 ? -7.429 15.174 6.192 1.00 87.81 128 GLU A N 1
ATOM 1013 C CA . GLU A 1 128 ? -6.743 15.922 5.123 1.00 87.81 128 GLU A CA 1
ATOM 1014 C C . GLU A 1 128 ? -6.268 15.018 3.979 1.00 87.81 128 GLU A C 1
ATOM 1016 O O . GLU A 1 128 ? -6.163 15.433 2.825 1.00 87.81 128 GLU A O 1
ATOM 1021 N N . ILE A 1 129 ? -6.015 13.746 4.283 1.00 88.19 129 ILE A N 1
ATOM 1022 C CA . ILE A 1 129 ? -5.625 12.720 3.308 1.00 88.19 129 ILE A CA 1
ATOM 1023 C C . ILE A 1 129 ? -6.726 11.675 3.127 1.00 88.19 129 ILE A C 1
ATOM 1025 O O . ILE A 1 129 ? -6.448 10.562 2.674 1.00 88.19 129 ILE A O 1
ATOM 1029 N N . PHE A 1 130 ? -7.986 12.017 3.438 1.00 85.12 130 PHE A N 1
ATOM 1030 C CA . PHE A 1 130 ? -9.090 11.057 3.384 1.00 85.12 130 PHE A CA 1
ATOM 1031 C C . PHE A 1 130 ? -9.293 10.454 1.978 1.00 85.12 130 PHE A C 1
ATOM 1033 O O . PHE A 1 130 ? -9.797 9.341 1.827 1.00 85.12 130 PHE A O 1
ATOM 1040 N N . GLU A 1 131 ? -8.834 11.161 0.937 1.00 83.50 131 GLU A N 1
ATOM 1041 C CA . GLU A 1 131 ? -8.768 10.682 -0.448 1.00 83.50 131 GLU A CA 1
ATOM 1042 C C . GLU A 1 131 ? -8.028 9.338 -0.586 1.00 83.50 131 GLU A C 1
ATOM 1044 O O . GLU A 1 131 ? -8.436 8.504 -1.392 1.00 83.50 131 GLU A O 1
ATOM 1049 N N . LEU A 1 132 ? -7.015 9.068 0.247 1.00 83.25 132 LEU A N 1
ATOM 1050 C CA . LEU A 1 132 ? -6.269 7.804 0.233 1.00 83.25 132 LEU A CA 1
ATOM 1051 C C . LEU A 1 132 ? -7.101 6.589 0.665 1.00 83.25 132 LEU A C 1
ATOM 1053 O O . LEU A 1 132 ? -6.750 5.463 0.313 1.00 83.25 132 LEU A O 1
ATOM 1057 N N . TYR A 1 133 ? -8.192 6.802 1.406 1.00 81.94 133 TYR A N 1
ATOM 1058 C CA . TYR A 1 133 ? -9.094 5.736 1.850 1.00 81.94 133 TYR A CA 1
ATOM 1059 C C . TYR A 1 133 ? -10.339 5.611 0.969 1.00 81.94 133 TYR A C 1
ATOM 1061 O O . TYR A 1 133 ? -11.212 4.791 1.260 1.00 81.94 133 TYR A O 1
ATOM 1069 N N . GLN A 1 134 ? -10.456 6.407 -0.101 1.00 74.44 134 GLN A N 1
ATOM 1070 C CA . GLN A 1 134 ? -11.597 6.302 -1.000 1.00 74.44 134 GLN A CA 1
ATOM 1071 C C . GLN A 1 134 ? -11.574 4.962 -1.730 1.00 74.44 134 GLN A C 1
ATOM 1073 O O . GLN A 1 134 ? -10.633 4.611 -2.441 1.00 74.44 134 GLN A O 1
ATOM 1078 N N . PHE A 1 135 ? -12.655 4.211 -1.558 1.00 65.75 135 PHE A N 1
ATOM 1079 C CA . PHE A 1 135 ? -12.843 2.946 -2.239 1.00 65.75 135 PHE A CA 1
ATOM 1080 C C . PHE A 1 135 ? -13.309 3.179 -3.669 1.00 65.75 135 PHE A C 1
ATOM 1082 O O . PHE A 1 135 ? -14.403 3.692 -3.908 1.00 65.75 135 PHE A O 1
ATOM 1089 N N . ASP A 1 136 ? -12.471 2.789 -4.623 1.00 64.94 136 ASP A N 1
ATOM 1090 C CA . ASP A 1 136 ? -12.769 2.892 -6.040 1.00 64.94 136 ASP A CA 1
ATOM 1091 C C . ASP A 1 136 ? -12.809 1.512 -6.721 1.00 64.94 136 ASP A C 1
ATOM 1093 O O . ASP A 1 136 ? -12.474 0.461 -6.166 1.00 64.94 136 ASP A O 1
ATOM 1097 N N . HIS A 1 137 ? -13.236 1.510 -7.983 1.00 60.22 137 HIS A N 1
ATOM 1098 C CA . HIS A 1 137 ? -13.272 0.301 -8.803 1.00 60.22 137 HIS A CA 1
ATOM 1099 C C . HIS A 1 137 ? -11.877 -0.323 -8.997 1.00 60.22 137 HIS A C 1
ATOM 1101 O O . HIS A 1 137 ? -11.781 -1.5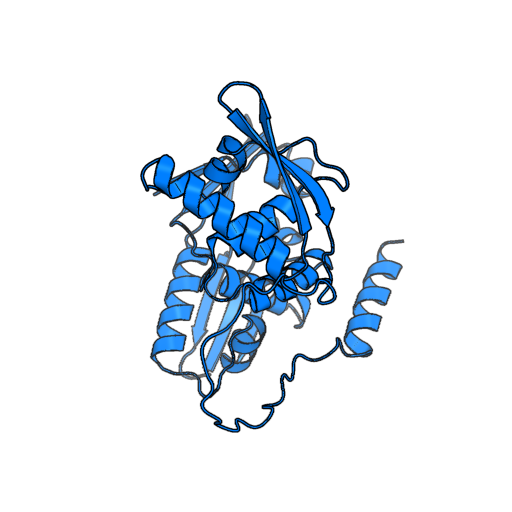25 -9.243 1.00 60.22 137 HIS A O 1
ATOM 1107 N N . LYS A 1 138 ? -10.791 0.456 -8.879 1.00 65.69 138 LYS A N 1
ATOM 1108 C CA . LYS A 1 138 ? -9.433 -0.080 -8.992 1.00 65.69 138 LYS A CA 1
ATOM 1109 C C . LYS A 1 138 ? -9.101 -0.936 -7.778 1.00 65.69 138 LYS A C 1
ATOM 1111 O O . LYS A 1 138 ? -8.615 -2.042 -7.977 1.00 65.69 138 LYS A O 1
ATOM 1116 N N . VAL A 1 139 ? -9.438 -0.511 -6.559 1.00 66.44 139 VAL A N 1
ATOM 1117 C CA . VAL A 1 139 ? -9.250 -1.323 -5.340 1.00 66.44 139 VAL A CA 1
ATOM 1118 C C . VAL A 1 139 ? -9.977 -2.673 -5.454 1.00 66.44 139 VAL A C 1
ATOM 1120 O O . VAL A 1 139 ? -9.401 -3.718 -5.147 1.00 66.44 139 VAL A O 1
ATOM 1123 N N . LEU A 1 140 ? -11.207 -2.682 -5.981 1.00 64.94 140 LEU A N 1
ATOM 1124 C CA . LEU A 1 140 ? -11.975 -3.914 -6.225 1.00 64.94 140 LEU A CA 1
ATOM 1125 C C . LEU A 1 140 ? -11.289 -4.875 -7.204 1.00 64.94 140 LEU A C 1
ATOM 1127 O O . LEU A 1 140 ? -11.187 -6.076 -6.942 1.00 64.94 140 LEU A O 1
ATOM 1131 N N . LEU A 1 141 ? -10.821 -4.361 -8.341 1.00 67.88 141 LEU A N 1
ATOM 1132 C CA . LEU A 1 141 ? -10.077 -5.167 -9.310 1.00 67.88 141 LEU A CA 1
ATOM 1133 C C . LEU A 1 141 ? -8.779 -5.696 -8.697 1.00 67.88 141 LEU A C 1
ATOM 1135 O O . LEU A 1 141 ? -8.432 -6.863 -8.908 1.00 67.88 141 LEU A O 1
ATOM 1139 N N . GLN A 1 142 ? -8.118 -4.869 -7.879 1.00 70.12 142 GLN A N 1
ATOM 1140 C CA . GLN A 1 142 ? -6.885 -5.256 -7.217 1.00 70.12 142 GLN A CA 1
ATOM 1141 C C . GLN A 1 142 ? -7.078 -6.431 -6.274 1.00 70.12 142 GLN A C 1
ATOM 1143 O O . GLN A 1 142 ? -6.307 -7.386 -6.322 1.00 70.12 142 GLN A O 1
ATOM 1148 N N . LEU A 1 143 ? -8.151 -6.424 -5.494 1.00 68.19 143 LEU A N 1
ATOM 1149 C CA . LEU A 1 143 ? -8.507 -7.542 -4.629 1.00 68.19 143 LEU A CA 1
ATOM 1150 C C . LEU A 1 143 ? -8.678 -8.850 -5.390 1.00 68.19 143 LEU A C 1
ATOM 1152 O O . LEU A 1 143 ? -8.119 -9.866 -4.982 1.00 68.19 143 LEU A O 1
ATOM 1156 N N . ARG A 1 144 ? -9.390 -8.827 -6.521 1.00 75.06 144 ARG A N 1
ATOM 1157 C CA . ARG A 1 144 ? -9.616 -10.032 -7.327 1.00 75.06 144 ARG A CA 1
ATOM 1158 C C . ARG A 1 144 ? -8.297 -10.657 -7.785 1.00 75.06 144 ARG A C 1
ATOM 1160 O O . ARG A 1 144 ? -8.108 -11.863 -7.639 1.00 75.06 144 ARG A O 1
ATOM 1167 N N . ALA A 1 145 ? -7.382 -9.844 -8.310 1.00 79.56 145 ALA A N 1
ATOM 1168 C CA . ALA A 1 145 ? -6.061 -10.314 -8.721 1.00 79.56 145 ALA A CA 1
ATOM 1169 C C . ALA A 1 145 ? -5.223 -10.790 -7.525 1.00 79.56 145 ALA A C 1
ATOM 1171 O O . ALA A 1 145 ? -4.559 -11.821 -7.601 1.00 79.56 145 ALA A O 1
ATOM 1172 N N . ILE A 1 146 ? -5.278 -10.082 -6.398 1.00 77.69 146 ILE A N 1
ATOM 1173 C CA . ILE A 1 146 ? -4.481 -10.383 -5.203 1.00 77.69 146 ILE A CA 1
ATOM 1174 C C . ILE A 1 146 ? -4.909 -11.690 -4.537 1.00 77.69 146 ILE A C 1
ATOM 1176 O O . ILE A 1 146 ? -4.040 -12.451 -4.103 1.00 77.69 146 ILE A O 1
ATOM 1180 N N . THR A 1 147 ? -6.208 -11.999 -4.519 1.00 76.81 147 THR A N 1
ATOM 1181 C CA . THR A 1 147 ? -6.728 -13.290 -4.048 1.00 76.81 147 THR A CA 1
ATOM 1182 C C . THR A 1 147 ? -6.207 -14.450 -4.901 1.00 76.81 147 THR A C 1
ATOM 1184 O O . THR A 1 147 ? -5.722 -15.440 -4.353 1.00 76.81 147 THR A O 1
ATOM 1187 N N . GLU A 1 148 ? -6.222 -14.316 -6.231 1.00 84.69 148 GLU A N 1
ATOM 1188 C CA . GLU A 1 148 ? -5.687 -15.328 -7.164 1.00 84.69 148 GLU A CA 1
ATOM 1189 C C . GLU A 1 148 ? -4.146 -15.430 -7.099 1.00 84.69 148 GLU A C 1
ATOM 1191 O O . GLU A 1 148 ? -3.551 -16.469 -7.399 1.00 84.69 148 GLU A O 1
ATOM 1196 N N . LEU A 1 149 ? -3.479 -14.365 -6.643 1.00 85.69 149 LEU A N 1
ATOM 1197 C CA . LEU A 1 149 ? -2.033 -14.289 -6.422 1.00 85.69 149 LEU A CA 1
ATOM 1198 C C . LEU A 1 149 ? -1.631 -14.499 -4.956 1.00 85.69 149 LEU A C 1
ATOM 1200 O O . LEU A 1 149 ? -0.580 -14.021 -4.534 1.00 85.69 149 LEU A O 1
ATOM 1204 N N . SER A 1 150 ? -2.441 -15.192 -4.157 1.00 80.69 150 SER A N 1
ATOM 1205 C CA . SER A 1 150 ? -2.129 -15.452 -2.746 1.00 80.69 150 SER A CA 1
ATOM 1206 C C . SER A 1 150 ? -0.727 -16.061 -2.566 1.00 80.69 150 SER A C 1
ATOM 1208 O O . SER A 1 150 ? -0.401 -17.062 -3.213 1.00 80.69 150 SER A O 1
ATOM 1210 N N . ARG A 1 151 ? 0.094 -15.470 -1.679 1.00 79.88 151 ARG A N 1
ATOM 1211 C CA . ARG A 1 151 ? 1.505 -15.842 -1.427 1.00 79.88 151 ARG A CA 1
ATOM 1212 C C . ARG A 1 151 ? 2.428 -15.674 -2.647 1.00 79.88 151 ARG A C 1
ATOM 1214 O O . ARG A 1 151 ? 3.415 -16.394 -2.801 1.00 79.88 151 ARG A O 1
ATOM 1221 N N . LYS A 1 152 ? 2.062 -14.783 -3.577 1.00 88.38 152 LYS A N 1
ATOM 1222 C CA . LYS A 1 152 ? 2.858 -14.385 -4.751 1.00 88.38 152 LYS A CA 1
ATOM 1223 C C . LYS A 1 152 ? 3.082 -12.868 -4.721 1.00 88.38 152 LYS A C 1
ATOM 1225 O O . LYS A 1 152 ? 2.692 -12.145 -5.633 1.00 88.38 152 LYS A O 1
ATOM 1230 N N . GLU A 1 153 ? 3.738 -12.376 -3.678 1.00 85.00 153 GLU A N 1
ATOM 1231 C CA . GLU A 1 153 ? 3.900 -10.954 -3.330 1.00 85.00 153 GLU A CA 1
ATOM 1232 C C . GLU A 1 153 ? 4.561 -10.149 -4.448 1.00 85.00 153 GLU A C 1
ATOM 1234 O O . GLU A 1 153 ? 4.171 -9.020 -4.733 1.00 85.00 153 GLU A O 1
ATOM 1239 N N . SER A 1 154 ? 5.550 -10.739 -5.127 1.00 89.88 154 SER A N 1
ATOM 1240 C CA . SER A 1 154 ? 6.185 -10.087 -6.278 1.00 89.88 154 SER A CA 1
ATOM 1241 C C . SER A 1 154 ? 5.202 -9.904 -7.435 1.00 89.88 154 SER A C 1
ATOM 1243 O O . SER A 1 154 ? 5.206 -8.854 -8.069 1.00 89.88 154 SER A O 1
ATOM 1245 N N . ALA A 1 155 ? 4.332 -10.882 -7.699 1.00 92.00 155 ALA A N 1
ATOM 1246 C CA . ALA A 1 155 ? 3.295 -10.738 -8.717 1.00 92.00 155 ALA A CA 1
ATOM 1247 C C . ALA A 1 155 ? 2.238 -9.718 -8.295 1.00 92.00 155 ALA A C 1
ATOM 1249 O O . ALA A 1 155 ? 1.878 -8.876 -9.107 1.00 92.00 155 ALA A O 1
ATOM 1250 N N . GLN A 1 156 ? 1.806 -9.724 -7.032 1.00 87.81 156 GLN A N 1
ATOM 1251 C CA . GLN A 1 156 ? 0.868 -8.730 -6.501 1.00 87.81 156 GLN A CA 1
ATOM 1252 C C . GLN A 1 156 ? 1.422 -7.300 -6.630 1.00 87.81 156 GLN A C 1
ATOM 1254 O O . GLN A 1 156 ? 0.737 -6.414 -7.130 1.00 87.81 156 GLN A O 1
ATOM 1259 N N . ALA A 1 157 ? 2.687 -7.078 -6.257 1.00 86.75 157 ALA A N 1
ATOM 1260 C CA . ALA A 1 157 ? 3.329 -5.769 -6.372 1.00 86.75 157 ALA A CA 1
ATOM 1261 C C . ALA A 1 157 ? 3.475 -5.317 -7.836 1.00 86.75 157 ALA A C 1
ATOM 1263 O O . ALA A 1 157 ? 3.213 -4.156 -8.160 1.00 86.75 157 ALA A O 1
ATOM 1264 N N . LEU A 1 158 ? 3.864 -6.229 -8.741 1.00 91.44 158 LEU A N 1
ATOM 1265 C CA . LEU A 1 158 ? 3.919 -5.917 -10.172 1.00 91.44 158 LEU A CA 1
ATOM 1266 C C . LEU A 1 158 ? 2.531 -5.667 -10.759 1.00 91.44 158 LEU A C 1
ATOM 1268 O O . LEU A 1 158 ? 2.401 -4.798 -11.612 1.00 91.44 158 LEU A O 1
ATOM 1272 N N . TYR A 1 159 ? 1.505 -6.376 -10.300 1.00 90.56 159 TYR A N 1
ATOM 1273 C CA . TYR A 1 159 ? 0.126 -6.158 -10.712 1.00 90.56 159 TYR A CA 1
ATOM 1274 C C . TYR A 1 159 ? -0.333 -4.734 -10.377 1.00 90.56 159 TYR A C 1
ATOM 1276 O O . TYR A 1 159 ? -0.735 -4.011 -11.288 1.00 90.56 159 TYR A O 1
ATOM 1284 N N . THR A 1 160 ? -0.172 -4.292 -9.123 1.00 85.19 160 THR A N 1
ATOM 1285 C CA . THR A 1 160 ? -0.549 -2.933 -8.693 1.00 85.19 160 THR A CA 1
ATOM 1286 C C . THR A 1 160 ? 0.206 -1.867 -9.484 1.00 85.19 160 THR A C 1
ATOM 1288 O O . THR A 1 160 ? -0.379 -0.880 -9.927 1.00 85.19 160 THR A O 1
ATOM 1291 N N . PHE A 1 161 ? 1.504 -2.082 -9.718 1.00 86.94 161 PHE A N 1
ATOM 1292 C CA . PHE A 1 161 ? 2.306 -1.178 -10.537 1.00 86.94 161 PHE A CA 1
ATOM 1293 C C . PHE A 1 161 ? 1.843 -1.146 -11.997 1.00 86.94 161 PHE A C 1
ATOM 1295 O O . PHE A 1 161 ? 1.781 -0.081 -12.596 1.00 86.94 161 PHE A O 1
ATOM 1302 N N . ILE A 1 162 ? 1.528 -2.295 -12.592 1.00 89.94 162 ILE A N 1
ATOM 1303 C CA . ILE A 1 162 ? 1.084 -2.357 -13.983 1.00 89.94 162 ILE A CA 1
ATOM 1304 C C . ILE A 1 162 ? -0.314 -1.748 -14.130 1.00 89.94 162 ILE A C 1
ATOM 1306 O O . ILE A 1 162 ? -0.553 -1.075 -15.123 1.00 89.94 162 ILE A O 1
ATOM 1310 N N . GLU A 1 163 ? -1.218 -1.921 -13.165 1.00 85.44 163 GLU A N 1
ATOM 1311 C CA . GLU A 1 163 ? -2.530 -1.250 -13.148 1.00 85.44 163 GLU A CA 1
ATOM 1312 C C . GLU A 1 163 ? -2.416 0.279 -13.087 1.00 85.44 163 GLU A C 1
ATOM 1314 O O . GLU A 1 163 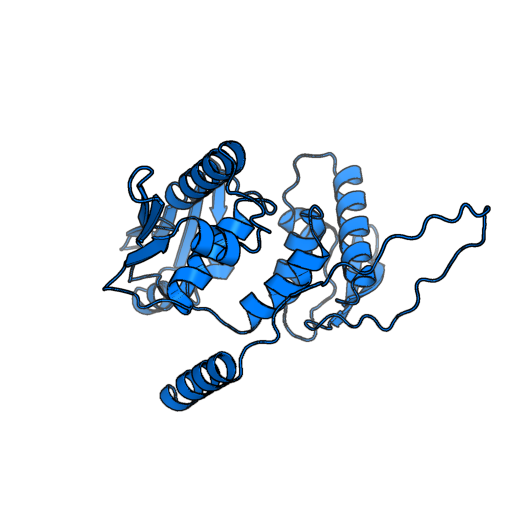? -3.239 0.986 -13.666 1.00 85.44 163 GLU A O 1
ATOM 1319 N N . SER A 1 164 ? -1.382 0.821 -12.434 1.00 82.31 164 SER A N 1
ATOM 1320 C CA . SER A 1 164 ? -1.186 2.275 -12.380 1.00 82.31 164 SER A CA 1
ATOM 1321 C C . SER A 1 164 ? -0.651 2.877 -13.686 1.00 82.31 164 SER A C 1
ATOM 1323 O O . SER A 1 164 ? -0.645 4.098 -13.843 1.00 82.31 164 SER A O 1
ATOM 1325 N N . LEU A 1 165 ? -0.231 2.048 -14.650 1.00 85.00 165 LEU A N 1
ATOM 1326 C CA . LEU A 1 165 ? 0.229 2.504 -15.960 1.00 85.00 165 LEU A CA 1
ATOM 1327 C C . LEU A 1 165 ? -0.945 2.843 -16.905 1.00 85.00 165 LEU A C 1
ATOM 1329 O O . LEU A 1 165 ? -1.983 2.174 -16.863 1.00 85.00 165 LEU A O 1
ATOM 1333 N N . PRO A 1 166 ? -0.774 3.809 -17.835 1.00 81.50 166 PRO A N 1
ATOM 1334 C CA . PRO A 1 166 ? -1.797 4.166 -18.829 1.00 81.50 166 PRO A CA 1
ATOM 1335 C C . PRO A 1 166 ? -2.189 2.969 -19.701 1.00 81.50 166 PRO A C 1
ATOM 1337 O O . PRO A 1 166 ? -1.384 2.052 -19.845 1.00 81.50 166 PRO A O 1
ATOM 1340 N N . CYS A 1 167 ? -3.397 2.974 -20.293 1.00 76.69 167 CYS A N 1
ATOM 1341 C CA . CYS A 1 167 ? -3.989 1.854 -21.056 1.00 76.69 167 CYS A CA 1
ATOM 1342 C C . CYS A 1 167 ? -3.005 1.160 -22.016 1.00 76.69 167 CYS A C 1
ATOM 1344 O O . CYS A 1 167 ? -2.926 -0.068 -22.010 1.00 76.69 167 CYS A O 1
ATOM 1346 N N . ASN A 1 168 ? -2.204 1.943 -22.740 1.00 80.12 168 ASN A N 1
ATOM 1347 C CA . ASN A 1 168 ? -1.150 1.467 -23.630 1.00 80.12 168 ASN A CA 1
ATOM 1348 C C . ASN A 1 168 ? 0.221 1.997 -23.162 1.00 80.12 168 ASN A C 1
ATOM 1350 O O . ASN A 1 168 ? 0.635 3.085 -23.576 1.00 80.12 168 ASN A O 1
ATOM 1354 N N . PRO A 1 169 ? 0.901 1.306 -22.233 1.00 85.88 169 PRO A N 1
ATOM 1355 C CA . PRO A 1 169 ? 2.156 1.794 -21.692 1.00 85.88 169 PRO A CA 1
ATOM 1356 C C . PRO A 1 169 ? 3.319 1.544 -22.652 1.00 85.88 169 PRO A C 1
ATOM 1358 O O . PRO A 1 169 ? 3.401 0.508 -23.310 1.00 85.88 169 PRO A O 1
ATOM 1361 N N . ALA A 1 170 ? 4.293 2.455 -22.654 1.00 87.56 170 ALA A N 1
ATOM 1362 C CA . ALA A 1 170 ? 5.581 2.190 -23.287 1.00 87.56 170 ALA A CA 1
ATOM 1363 C C . ALA A 1 170 ? 6.239 0.922 -22.689 1.00 87.56 170 ALA A C 1
ATOM 1365 O O . ALA A 1 170 ? 6.012 0.620 -21.510 1.00 87.56 170 ALA A O 1
ATOM 1366 N N . PRO A 1 171 ? 7.095 0.205 -23.449 1.00 90.94 171 PRO A N 1
ATOM 1367 C CA . PRO A 1 171 ? 7.747 -1.010 -22.968 1.00 90.94 171 PRO A CA 1
ATOM 1368 C C . PRO A 1 171 ? 8.438 -0.814 -21.615 1.00 90.94 171 PRO A C 1
ATOM 1370 O O . PRO A 1 171 ? 9.276 0.075 -21.437 1.00 90.94 171 PRO A O 1
ATOM 1373 N N . VAL A 1 172 ? 8.104 -1.669 -20.651 1.00 92.94 172 VAL A N 1
ATOM 1374 C CA . VAL A 1 172 ? 8.594 -1.552 -19.276 1.00 92.94 172 VAL A CA 1
ATOM 1375 C C . VAL A 1 172 ? 9.927 -2.283 -19.159 1.00 92.94 172 VAL A C 1
ATOM 1377 O O . VAL A 1 172 ? 10.020 -3.470 -19.453 1.00 92.94 172 VAL A O 1
ATOM 1380 N N . SER A 1 173 ? 10.987 -1.598 -18.735 1.00 94.12 173 SER A N 1
ATOM 1381 C CA . SER A 1 173 ? 12.303 -2.230 -18.604 1.00 94.12 173 SER A CA 1
ATOM 1382 C C . SER A 1 173 ? 12.381 -3.173 -17.396 1.00 94.12 173 SER A C 1
ATOM 1384 O O . SER A 1 173 ? 11.749 -2.946 -16.361 1.00 94.12 173 SER A O 1
ATOM 1386 N N . MET A 1 174 ? 13.243 -4.191 -17.487 1.00 94.12 174 MET A N 1
ATOM 1387 C CA . MET A 1 174 ? 13.588 -5.070 -16.358 1.00 94.12 174 MET A CA 1
ATOM 1388 C C . MET A 1 174 ? 14.049 -4.273 -15.129 1.00 94.12 174 MET A C 1
ATOM 1390 O O . MET A 1 174 ? 13.685 -4.593 -14.000 1.00 94.12 174 MET A O 1
ATOM 1394 N N . ALA A 1 175 ? 14.834 -3.211 -15.341 1.00 91.06 175 ALA A N 1
ATOM 1395 C CA . ALA A 1 175 ? 15.303 -2.341 -14.268 1.00 91.06 175 ALA A CA 1
ATOM 1396 C C . ALA A 1 175 ? 14.141 -1.632 -13.552 1.00 91.06 175 ALA A C 1
ATOM 1398 O O . ALA A 1 175 ? 14.139 -1.566 -12.325 1.00 91.06 175 ALA A O 1
ATOM 1399 N N . ARG A 1 176 ? 13.126 -1.171 -14.298 1.00 91.38 176 ARG A N 1
ATOM 1400 C CA . ARG A 1 176 ? 11.940 -0.520 -13.727 1.00 91.38 176 ARG A CA 1
ATOM 1401 C C . ARG A 1 176 ? 11.114 -1.500 -12.894 1.00 91.38 176 ARG A C 1
ATOM 1403 O O . ARG A 1 176 ? 10.758 -1.168 -11.771 1.00 91.38 176 ARG A O 1
ATOM 1410 N N . LEU A 1 177 ? 10.880 -2.719 -13.386 1.00 92.75 177 LEU A N 1
ATOM 1411 C CA . LEU A 1 177 ? 10.177 -3.760 -12.617 1.00 92.75 177 LEU A CA 1
ATOM 1412 C C . LEU A 1 177 ? 10.952 -4.155 -11.349 1.00 92.75 177 LEU A C 1
ATOM 1414 O O . LEU A 1 177 ? 10.368 -4.264 -10.274 1.00 92.75 177 LEU A O 1
ATOM 1418 N N . ARG A 1 178 ? 12.281 -4.294 -11.439 1.00 92.12 178 ARG A N 1
ATOM 1419 C CA . ARG A 1 178 ? 13.138 -4.548 -10.270 1.00 92.12 178 ARG A CA 1
ATOM 1420 C C . ARG A 1 178 ? 13.064 -3.440 -9.229 1.00 92.12 178 ARG A C 1
ATOM 1422 O O . ARG A 1 178 ? 12.930 -3.745 -8.048 1.00 92.12 178 ARG A O 1
ATOM 1429 N N . ALA A 1 179 ? 13.154 -2.182 -9.659 1.00 86.06 179 ALA A N 1
ATOM 1430 C CA . ALA A 1 179 ? 13.065 -1.032 -8.765 1.00 86.06 179 ALA A CA 1
ATOM 1431 C C . ALA A 1 179 ? 11.737 -1.031 -7.996 1.00 86.06 179 ALA A C 1
ATOM 1433 O O . ALA A 1 179 ? 11.729 -0.771 -6.798 1.00 86.06 179 ALA A O 1
ATOM 1434 N N . ARG A 1 180 ? 10.636 -1.426 -8.653 1.00 85.94 180 ARG A N 1
ATOM 1435 C CA . ARG A 1 180 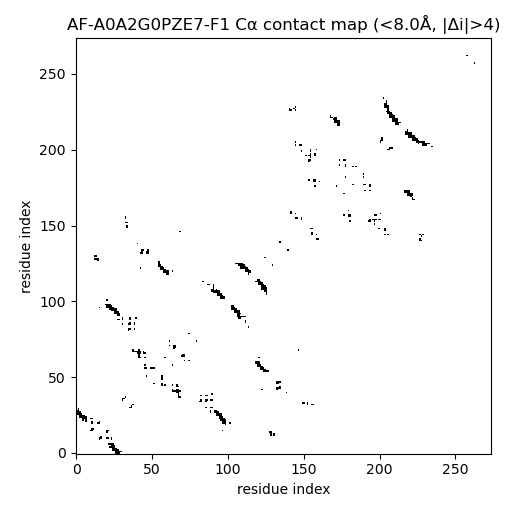? 9.321 -1.554 -8.009 1.00 85.94 180 ARG A CA 1
ATOM 1436 C C . ARG A 1 180 ? 9.262 -2.678 -6.981 1.00 85.94 180 ARG A C 1
ATOM 1438 O O . ARG A 1 180 ? 8.678 -2.490 -5.923 1.00 85.94 180 ARG A O 1
ATOM 1445 N N . LEU A 1 181 ? 9.910 -3.814 -7.238 1.00 85.44 181 LEU A N 1
ATOM 1446 C CA . LEU A 1 181 ? 10.006 -4.883 -6.238 1.00 85.44 181 LEU A CA 1
ATOM 1447 C C . LEU A 1 181 ? 10.980 -4.552 -5.099 1.00 85.44 181 LEU A C 1
ATOM 1449 O O . LEU A 1 181 ? 10.866 -5.121 -4.014 1.00 85.44 181 LEU A O 1
ATOM 1453 N N . ASN A 1 182 ? 11.947 -3.660 -5.334 1.00 83.12 182 ASN A N 1
ATOM 1454 C CA . ASN A 1 182 ? 12.945 -3.200 -4.367 1.00 83.12 182 ASN A CA 1
ATOM 1455 C C . ASN A 1 182 ? 13.573 -4.356 -3.552 1.00 83.12 182 ASN A C 1
ATOM 1457 O O . ASN A 1 182 ? 13.648 -4.314 -2.325 1.00 83.12 182 ASN A O 1
ATOM 1461 N N . LEU A 1 183 ? 13.928 -5.460 -4.214 1.00 83.75 183 LEU A N 1
ATOM 1462 C CA . LEU A 1 183 ? 14.469 -6.652 -3.552 1.00 83.75 183 LEU A CA 1
ATOM 1463 C C . LEU A 1 183 ? 15.945 -6.436 -3.181 1.00 83.75 183 LEU A C 1
ATOM 1465 O O . LEU A 1 183 ? 16.692 -5.821 -3.936 1.00 83.75 183 LEU A O 1
ATOM 1469 N N . LYS A 1 184 ? 16.395 -7.009 -2.058 1.00 83.44 184 LYS A N 1
ATOM 1470 C CA . LYS A 1 184 ? 17.806 -6.948 -1.612 1.00 83.44 184 LYS A CA 1
ATOM 1471 C C . LYS A 1 184 ? 18.695 -8.067 -2.183 1.00 83.44 184 LYS A C 1
ATOM 1473 O O . LYS A 1 184 ? 19.885 -8.121 -1.895 1.00 83.44 184 LYS A O 1
ATOM 1478 N N . SER A 1 185 ? 18.126 -8.991 -2.959 1.00 87.88 185 SER A N 1
ATOM 1479 C CA . SER A 1 185 ? 18.851 -10.130 -3.536 1.00 87.88 185 SER A CA 1
ATOM 1480 C C . SER A 1 185 ? 19.764 -9.714 -4.697 1.00 87.88 185 SER A C 1
ATOM 1482 O O . SER A 1 185 ? 19.689 -8.594 -5.199 1.00 87.88 185 SER A O 1
ATOM 1484 N N . ARG A 1 186 ? 20.631 -10.621 -5.165 1.00 93.50 186 ARG A N 1
ATOM 1485 C CA . ARG A 1 186 ? 21.498 -10.367 -6.330 1.00 93.50 186 ARG A CA 1
ATOM 1486 C C . ARG A 1 186 ? 20.664 -10.110 -7.588 1.00 93.50 186 ARG A C 1
ATOM 1488 O O . ARG A 1 186 ? 19.624 -10.735 -7.782 1.00 93.50 186 ARG A O 1
ATOM 1495 N N . VAL A 1 187 ? 21.167 -9.265 -8.490 1.00 92.75 187 VAL A N 1
ATOM 1496 C CA . VAL A 1 187 ? 20.465 -8.842 -9.720 1.00 92.75 187 VAL A CA 1
ATOM 1497 C C . VAL A 1 187 ? 19.913 -10.013 -10.539 1.00 92.75 187 VAL A C 1
ATOM 1499 O O . VAL A 1 187 ? 18.770 -9.958 -10.986 1.00 92.75 187 VAL A O 1
ATOM 1502 N N . ASN A 1 188 ? 20.678 -11.094 -10.704 1.00 93.50 188 ASN A N 1
ATOM 1503 C CA . ASN A 1 188 ? 20.223 -12.268 -11.456 1.00 93.50 188 ASN A CA 1
ATOM 1504 C C . ASN A 1 188 ? 19.002 -12.934 -10.808 1.00 93.50 188 ASN A C 1
ATOM 1506 O O . ASN A 1 188 ? 18.050 -13.286 -11.504 1.00 93.50 188 ASN A O 1
ATOM 1510 N N . THR A 1 189 ? 18.996 -13.042 -9.478 1.00 92.81 189 THR A N 1
ATOM 1511 C CA . THR A 1 189 ? 17.855 -13.546 -8.709 1.00 92.81 189 THR A CA 1
ATOM 1512 C C . THR A 1 189 ? 16.658 -12.611 -8.839 1.00 92.81 189 THR A C 1
ATOM 1514 O O . THR A 1 189 ? 15.554 -13.082 -9.085 1.00 92.81 189 THR A O 1
ATOM 1517 N N . GLN A 1 190 ? 16.866 -11.291 -8.759 1.00 92.44 190 GLN A N 1
ATOM 1518 C CA . GLN A 1 190 ? 15.787 -10.319 -8.966 1.00 92.44 190 GLN A CA 1
ATOM 1519 C C . GLN A 1 190 ? 15.168 -10.442 -10.364 1.00 92.44 190 GLN A C 1
ATOM 1521 O O . GLN A 1 190 ? 13.948 -10.466 -10.487 1.00 92.44 190 GLN A O 1
ATOM 1526 N N . ASN A 1 191 ? 15.991 -10.567 -11.411 1.00 95.50 191 ASN A N 1
ATOM 1527 C CA . ASN A 1 191 ? 15.519 -10.749 -12.787 1.00 95.50 191 ASN A CA 1
ATOM 1528 C C . ASN A 1 191 ? 14.676 -12.029 -12.926 1.00 95.50 191 ASN A C 1
ATOM 1530 O O . ASN A 1 191 ? 13.648 -12.019 -13.600 1.00 95.50 191 ASN A O 1
ATOM 1534 N N . ALA A 1 192 ? 15.098 -13.128 -12.291 1.00 96.12 192 ALA A N 1
ATOM 1535 C CA . ALA A 1 192 ? 14.335 -14.375 -12.276 1.00 96.12 192 ALA A CA 1
ATOM 1536 C C . ALA A 1 192 ? 12.990 -14.214 -11.544 1.00 96.12 192 ALA A C 1
ATOM 1538 O O . ALA A 1 192 ? 11.966 -14.679 -12.042 1.00 96.12 192 ALA A O 1
ATOM 1539 N N . THR A 1 193 ? 12.974 -13.507 -10.409 1.00 95.50 193 THR A N 1
ATOM 1540 C CA . THR A 1 193 ? 11.742 -13.189 -9.674 1.00 95.50 193 THR A CA 1
ATOM 1541 C C . THR A 1 193 ? 10.792 -12.327 -10.500 1.00 95.50 193 THR A C 1
ATOM 1543 O O . THR A 1 193 ? 9.604 -12.627 -10.541 1.00 95.50 193 THR A O 1
ATOM 1546 N N . VAL A 1 194 ? 11.298 -11.305 -11.203 1.00 96.56 194 VAL A N 1
ATOM 1547 C CA . VAL A 1 194 ? 10.483 -10.462 -12.094 1.00 96.56 194 VAL A CA 1
ATOM 1548 C C . VAL A 1 194 ? 9.832 -11.301 -13.191 1.00 96.56 194 VAL A C 1
ATOM 1550 O O . VAL A 1 194 ? 8.626 -11.200 -13.377 1.00 96.56 194 VAL A O 1
ATOM 1553 N N . ARG A 1 195 ? 10.590 -12.161 -13.886 1.00 97.56 195 ARG A N 1
ATOM 1554 C CA . ARG A 1 195 ? 10.019 -13.019 -14.941 1.00 97.56 195 ARG A CA 1
ATOM 1555 C C . ARG A 1 195 ? 8.944 -13.950 -14.402 1.00 97.56 195 ARG A C 1
ATOM 1557 O O . ARG A 1 195 ? 7.842 -13.960 -14.931 1.00 97.56 195 ARG A O 1
ATOM 1564 N N . ARG A 1 196 ? 9.231 -14.641 -13.294 1.00 97.19 196 ARG A N 1
ATOM 1565 C CA . ARG A 1 196 ? 8.254 -15.510 -12.626 1.00 97.19 196 ARG A CA 1
ATOM 1566 C C . ARG A 1 196 ? 6.985 -14.745 -12.249 1.00 97.19 196 ARG A C 1
ATOM 1568 O O . ARG A 1 196 ? 5.895 -15.256 -12.457 1.00 97.19 196 ARG A O 1
ATOM 1575 N N . ALA A 1 197 ? 7.123 -13.539 -11.704 1.00 96.00 197 ALA A N 1
ATOM 1576 C CA . ALA A 1 197 ? 5.988 -12.700 -11.343 1.00 96.00 197 ALA A CA 1
ATOM 1577 C C . ALA A 1 197 ? 5.163 -12.295 -12.577 1.00 96.00 197 ALA A C 1
ATOM 1579 O O . ALA A 1 197 ? 3.945 -12.416 -12.552 1.00 96.00 197 ALA A O 1
ATOM 1580 N N . MET A 1 198 ? 5.808 -11.891 -13.677 1.00 96.69 198 MET A N 1
ATOM 1581 C CA . MET A 1 198 ? 5.124 -11.583 -14.940 1.00 96.69 198 MET A CA 1
ATOM 1582 C C . MET A 1 198 ? 4.399 -12.806 -15.520 1.00 96.69 198 MET A C 1
ATOM 1584 O O . MET A 1 198 ? 3.258 -12.688 -15.963 1.00 96.69 198 MET A O 1
ATOM 1588 N N . ASP A 1 199 ? 5.016 -13.989 -15.474 1.00 96.50 199 ASP A N 1
ATOM 1589 C CA . ASP A 1 199 ? 4.380 -15.233 -15.918 1.00 96.50 199 ASP A CA 1
ATOM 1590 C C . ASP A 1 199 ? 3.170 -15.591 -15.046 1.00 96.50 199 ASP A C 1
ATOM 1592 O O . ASP A 1 199 ? 2.120 -15.926 -15.584 1.00 96.50 199 ASP A O 1
ATOM 1596 N N . GLN A 1 200 ? 3.254 -15.416 -13.724 1.00 95.50 200 GLN A N 1
ATOM 1597 C CA . GLN A 1 200 ? 2.114 -15.598 -12.816 1.00 95.50 200 GLN A CA 1
ATOM 1598 C C . GLN A 1 200 ? 0.947 -14.657 -13.154 1.00 95.50 200 GLN A C 1
ATOM 1600 O O . GLN A 1 200 ? -0.208 -15.064 -13.064 1.00 95.50 200 GLN A O 1
ATOM 1605 N N . LEU A 1 201 ? 1.231 -13.420 -13.577 1.00 94.06 201 LEU A N 1
ATOM 1606 C CA . LEU A 1 201 ? 0.209 -12.480 -14.051 1.00 94.06 201 LEU A CA 1
ATOM 1607 C C . LEU A 1 201 ? -0.436 -12.923 -15.369 1.00 94.06 201 LEU A C 1
ATOM 1609 O O . LEU A 1 201 ? -1.642 -12.756 -15.555 1.00 94.06 201 LEU A O 1
ATOM 1613 N N . ARG A 1 202 ? 0.340 -13.529 -16.270 1.00 94.38 202 ARG A N 1
ATOM 1614 C CA . ARG A 1 202 ? -0.202 -14.146 -17.485 1.00 94.38 202 ARG A CA 1
ATOM 1615 C C . ARG A 1 202 ? -1.048 -15.382 -17.161 1.00 94.38 202 ARG A C 1
ATOM 1617 O O . ARG A 1 202 ? -2.116 -15.544 -17.742 1.00 94.38 202 ARG A O 1
ATOM 1624 N N . GLU A 1 203 ? -0.608 -16.226 -16.227 1.00 93.06 203 GLU A N 1
ATOM 1625 C CA . GLU A 1 203 ? -1.300 -17.458 -15.809 1.00 93.06 203 GLU A CA 1
ATOM 1626 C C . GLU A 1 203 ? -2.686 -17.195 -15.218 1.00 93.06 203 GLU A C 1
ATOM 1628 O O . GLU A 1 203 ? -3.633 -17.901 -15.554 1.00 93.06 203 GLU A O 1
ATOM 1633 N N . ILE A 1 204 ? -2.833 -16.163 -14.380 1.00 90.19 204 ILE A N 1
ATOM 1634 C CA . ILE A 1 204 ? -4.150 -15.773 -13.844 1.00 90.19 204 ILE A CA 1
ATOM 1635 C C . ILE A 1 204 ? -5.037 -15.081 -14.893 1.00 90.19 204 ILE A C 1
ATOM 1637 O O . ILE A 1 204 ? -6.154 -14.671 -14.584 1.00 90.19 204 ILE A O 1
ATOM 1641 N N . GLY A 1 205 ? -4.537 -14.903 -16.121 1.00 89.75 205 GLY A N 1
ATOM 1642 C CA . GLY A 1 205 ? -5.248 -14.231 -17.201 1.00 89.75 205 GLY A CA 1
ATOM 1643 C C . GLY A 1 205 ? -5.352 -12.719 -17.022 1.00 89.75 205 GLY A C 1
ATOM 1644 O O . GLY A 1 205 ? -6.280 -12.124 -17.566 1.00 89.75 205 GLY A O 1
ATOM 1645 N N . TYR A 1 206 ? -4.451 -12.096 -16.252 1.00 91.69 206 TYR A N 1
ATOM 1646 C CA . TYR A 1 206 ? -4.462 -10.647 -16.051 1.00 91.69 206 TYR A CA 1
ATOM 1647 C C . TYR A 1 206 ? -3.845 -9.897 -17.231 1.00 91.69 206 TYR A C 1
ATOM 1649 O O . TYR A 1 206 ? -4.396 -8.888 -17.650 1.00 91.69 206 TYR A O 1
ATOM 1657 N N . LEU A 1 207 ? -2.713 -10.341 -17.778 1.00 92.19 207 LEU A N 1
ATOM 1658 C CA . LEU A 1 207 ? -2.065 -9.612 -18.870 1.00 92.19 207 LEU A CA 1
ATOM 1659 C C . LEU A 1 207 ? -1.426 -10.540 -19.898 1.00 92.19 207 LEU A C 1
ATOM 1661 O O . LEU A 1 207 ? -1.021 -11.656 -19.577 1.00 92.19 207 LEU A O 1
ATOM 1665 N N . ASP A 1 208 ? -1.293 -10.050 -21.127 1.00 92.19 208 ASP A N 1
ATOM 1666 C CA . ASP A 1 208 ? -0.422 -10.653 -22.132 1.00 92.19 208 ASP A CA 1
ATOM 1667 C C . ASP A 1 208 ? 0.768 -9.741 -22.425 1.00 92.19 208 ASP A C 1
ATOM 1669 O O . ASP A 1 208 ? 0.656 -8.513 -22.423 1.00 92.19 208 ASP A O 1
ATOM 1673 N N . PHE A 1 209 ? 1.930 -10.346 -22.644 1.00 94.31 209 PHE A N 1
ATOM 1674 C CA . PHE A 1 209 ? 3.170 -9.606 -22.824 1.00 94.31 209 PHE A CA 1
ATOM 1675 C C . PHE A 1 209 ? 4.180 -10.351 -23.685 1.00 94.31 209 PHE A C 1
ATOM 1677 O O . PHE A 1 209 ? 4.124 -11.570 -23.839 1.00 94.31 209 PHE A O 1
ATOM 1684 N N . THR A 1 210 ? 5.179 -9.633 -24.184 1.00 94.69 210 THR A N 1
ATOM 1685 C CA . THR A 1 210 ? 6.379 -10.223 -24.787 1.00 94.69 210 THR A CA 1
ATOM 1686 C C . THR A 1 210 ? 7.629 -9.607 -24.178 1.00 94.69 210 THR A C 1
ATOM 1688 O O . THR A 1 210 ? 7.711 -8.392 -24.001 1.00 94.69 210 THR A O 1
ATOM 1691 N N . GLU A 1 211 ? 8.610 -10.449 -23.850 1.00 95.56 211 GLU A N 1
ATOM 1692 C CA . GLU A 1 211 ? 9.946 -9.994 -23.464 1.00 95.56 211 GLU A CA 1
ATOM 1693 C C . GLU A 1 211 ? 10.780 -9.783 -24.735 1.00 95.56 211 GLU A C 1
ATOM 1695 O O . GLU A 1 211 ? 11.015 -10.720 -25.496 1.00 95.56 211 GLU A O 1
ATOM 1700 N N . ILE A 1 212 ? 11.235 -8.552 -24.960 1.00 93.62 212 ILE A N 1
ATOM 1701 C CA . ILE A 1 212 ? 12.149 -8.194 -26.048 1.00 93.62 212 ILE A CA 1
ATOM 1702 C C . ILE A 1 212 ? 13.492 -7.750 -25.472 1.00 93.62 212 ILE A C 1
ATOM 1704 O O . ILE A 1 212 ? 13.562 -7.151 -24.397 1.00 93.62 212 ILE A O 1
ATOM 1708 N N . LYS A 1 213 ? 14.576 -7.993 -26.206 1.00 93.56 213 LYS A N 1
ATOM 1709 C CA . LYS A 1 213 ? 15.897 -7.450 -25.875 1.00 93.56 213 LYS A CA 1
ATOM 1710 C C . LYS A 1 213 ? 16.233 -6.314 -26.829 1.00 93.56 213 LYS A C 1
ATOM 1712 O O . LYS A 1 213 ? 16.194 -6.496 -28.041 1.00 93.56 213 LYS A O 1
ATOM 1717 N N . LYS A 1 214 ? 16.590 -5.154 -26.279 1.00 86.12 214 LYS A N 1
ATOM 1718 C CA . LYS A 1 214 ? 17.207 -4.051 -27.024 1.00 86.12 214 LYS A CA 1
ATOM 1719 C C . LYS A 1 214 ? 18.606 -3.837 -26.453 1.00 86.12 214 LYS A C 1
ATOM 1721 O O . LYS A 1 214 ? 18.763 -3.427 -25.302 1.00 86.12 214 LYS A O 1
ATOM 1726 N N . GLY A 1 215 ? 19.625 -4.204 -27.229 1.00 88.62 215 GLY A N 1
ATOM 1727 C CA . GLY A 1 215 ? 21.004 -4.284 -26.743 1.00 88.62 215 GLY A CA 1
ATOM 1728 C C . GLY A 1 215 ? 21.136 -5.275 -25.580 1.00 88.62 215 GLY A C 1
ATOM 1729 O O . GLY A 1 215 ? 20.701 -6.422 -25.674 1.00 88.62 215 GLY A O 1
ATOM 1730 N N . LYS A 1 216 ? 21.712 -4.825 -24.458 1.00 87.75 216 LYS A N 1
ATOM 1731 C CA . LYS A 1 216 ? 21.890 -5.639 -23.237 1.00 87.75 216 LYS A CA 1
ATOM 1732 C C . LYS A 1 216 ? 20.696 -5.582 -22.272 1.00 87.75 216 LYS A C 1
ATOM 1734 O O . LYS A 1 216 ? 20.744 -6.204 -21.213 1.00 87.75 216 LYS A O 1
ATOM 1739 N N . VAL A 1 217 ? 19.636 -4.842 -22.607 1.00 89.69 217 VAL A N 1
ATOM 1740 C CA . VAL A 1 217 ? 18.509 -4.578 -21.701 1.00 89.69 217 VAL A CA 1
ATOM 1741 C C . VAL A 1 217 ? 17.253 -5.310 -22.172 1.00 89.69 217 VAL A C 1
ATOM 1743 O O . VAL A 1 217 ? 16.890 -5.265 -23.348 1.00 89.69 217 VAL A O 1
ATOM 1746 N N . ALA A 1 218 ? 16.584 -5.984 -21.235 1.00 92.00 218 ALA A N 1
ATOM 1747 C CA . ALA A 1 218 ? 15.293 -6.627 -21.460 1.00 92.00 218 ALA A CA 1
ATOM 1748 C C . ALA A 1 218 ? 14.137 -5.659 -21.164 1.00 92.00 218 ALA A C 1
ATOM 1750 O O . ALA A 1 218 ? 14.149 -4.955 -20.146 1.00 92.00 218 ALA A O 1
ATOM 1751 N N . TYR A 1 219 ? 13.136 -5.665 -22.039 1.00 94.38 219 TYR A N 1
ATOM 1752 C CA . TYR A 1 219 ? 11.903 -4.895 -21.931 1.00 94.38 219 TYR A CA 1
ATOM 1753 C C . TYR A 1 219 ? 10.696 -5.820 -22.050 1.00 94.38 219 TYR A C 1
ATOM 1755 O O . TYR A 1 219 ? 10.719 -6.791 -22.801 1.00 94.38 219 TYR A O 1
ATOM 1763 N N . PHE A 1 220 ? 9.631 -5.477 -21.339 1.00 94.81 220 PHE A N 1
ATOM 1764 C CA . PHE A 1 220 ? 8.352 -6.165 -21.346 1.00 94.81 220 PHE A CA 1
ATOM 1765 C C . PHE A 1 220 ? 7.341 -5.279 -22.069 1.00 94.81 220 PHE A C 1
ATOM 1767 O O . PHE A 1 220 ? 7.004 -4.190 -21.600 1.00 94.81 220 PHE A O 1
ATOM 1774 N N . MET A 1 221 ? 6.902 -5.728 -23.239 1.00 92.75 221 MET A N 1
ATOM 1775 C CA . MET A 1 221 ? 5.845 -5.084 -24.012 1.00 92.75 221 MET A CA 1
ATOM 1776 C C . MET A 1 221 ? 4.515 -5.682 -23.576 1.00 92.75 221 MET A C 1
ATOM 1778 O O . MET A 1 221 ? 4.325 -6.886 -23.727 1.00 92.75 221 MET A O 1
ATOM 1782 N N . ILE A 1 222 ? 3.650 -4.864 -22.982 1.00 91.81 222 ILE A N 1
ATOM 1783 C CA . ILE A 1 222 ? 2.332 -5.281 -22.496 1.00 91.81 222 ILE A CA 1
ATOM 1784 C C . ILE A 1 222 ? 1.348 -5.081 -23.645 1.00 91.81 222 ILE A C 1
ATOM 1786 O O . ILE A 1 222 ? 1.165 -3.953 -24.092 1.00 91.81 222 ILE A O 1
ATOM 1790 N N . HIS A 1 223 ? 0.750 -6.170 -24.122 1.00 88.38 223 HIS A N 1
ATOM 1791 C CA . HIS A 1 223 ? -0.157 -6.153 -25.275 1.00 88.38 223 HIS A CA 1
ATOM 1792 C C . HIS A 1 223 ? -1.604 -5.947 -24.851 1.00 88.38 223 HIS A C 1
ATOM 1794 O O . HIS A 1 223 ? -2.347 -5.205 -25.481 1.00 88.38 223 HIS A O 1
ATOM 1800 N N . GLU A 1 224 ? -1.997 -6.604 -23.762 1.00 86.81 224 GLU A N 1
ATOM 1801 C CA . GLU A 1 224 ? -3.363 -6.584 -23.257 1.00 86.81 224 GLU A CA 1
ATOM 1802 C C . GLU A 1 224 ? -3.350 -6.673 -21.731 1.00 86.81 224 GLU A C 1
ATOM 1804 O O . GLU A 1 224 ? -2.500 -7.352 -21.145 1.00 86.81 224 GLU A O 1
ATOM 1809 N N . ARG A 1 225 ? -4.314 -6.003 -21.093 1.00 89.12 225 ARG A N 1
ATOM 1810 C CA . ARG A 1 225 ? -4.654 -6.179 -19.680 1.00 89.12 225 ARG A CA 1
ATOM 1811 C C . ARG A 1 225 ? -6.137 -6.484 -19.559 1.00 89.12 225 ARG A C 1
ATOM 1813 O O . ARG A 1 225 ? -6.970 -5.790 -20.134 1.00 89.12 225 ARG A O 1
ATOM 1820 N N . ALA A 1 226 ? -6.447 -7.482 -18.754 1.00 86.56 226 ALA A N 1
ATOM 1821 C CA . ALA A 1 226 ? -7.777 -7.910 -18.387 1.00 86.56 226 ALA A CA 1
ATOM 1822 C C . ALA A 1 226 ? -7.914 -7.814 -16.860 1.00 86.56 226 ALA A C 1
ATOM 1824 O O . ALA A 1 226 ? -7.713 -8.805 -16.155 1.00 86.56 226 ALA A O 1
ATOM 1825 N N . PRO A 1 227 ? -8.289 -6.638 -16.322 1.00 76.12 227 PRO A N 1
ATOM 1826 C CA . PRO A 1 227 ? -8.437 -6.444 -14.877 1.00 76.12 227 PRO A CA 1
ATOM 1827 C C . PRO A 1 227 ? -9.451 -7.405 -14.235 1.00 76.12 227 PRO A C 1
ATOM 1829 O O . PRO A 1 227 ? -9.371 -7.723 -13.053 1.00 76.12 227 PRO A O 1
ATOM 1832 N N . LYS A 1 228 ? -10.404 -7.912 -15.031 1.00 76.00 228 LYS A N 1
ATOM 1833 C CA . LYS A 1 228 ? -11.390 -8.920 -14.618 1.00 76.00 228 LYS A CA 1
ATOM 1834 C C . LYS A 1 228 ? -10.876 -10.363 -14.678 1.00 76.00 228 LYS A C 1
ATOM 1836 O O . LYS A 1 228 ? -11.654 -11.256 -14.377 1.00 76.00 228 LYS A O 1
ATOM 1841 N N . LEU A 1 229 ? -9.610 -10.599 -15.015 1.00 82.12 229 LEU A N 1
ATOM 1842 C CA . LEU A 1 229 ? -8.986 -11.920 -15.143 1.00 82.12 229 LEU A CA 1
ATOM 1843 C C . LEU A 1 229 ? -9.688 -12.824 -16.170 1.00 82.12 229 LEU A C 1
ATOM 1845 O O . LEU A 1 229 ? -10.716 -13.450 -15.899 1.00 82.12 229 LEU A O 1
ATOM 1849 N N . ASN A 1 230 ? -9.098 -12.942 -17.355 1.00 74.56 230 ASN A N 1
ATOM 1850 C CA . ASN A 1 230 ? -9.621 -13.803 -18.410 1.00 74.56 230 ASN A CA 1
ATOM 1851 C C . ASN A 1 230 ? -9.147 -15.247 -18.181 1.00 74.56 230 ASN A C 1
ATOM 1853 O O . ASN A 1 230 ? -8.087 -15.644 -18.662 1.00 74.56 230 ASN A O 1
ATOM 1857 N N . LYS A 1 231 ? -9.945 -16.066 -17.480 1.00 61.59 231 LYS A N 1
ATOM 1858 C CA . LYS A 1 231 ? -9.648 -17.498 -17.226 1.00 61.59 231 LYS A CA 1
ATOM 1859 C C . LYS A 1 231 ? -9.698 -18.393 -18.487 1.00 61.59 231 LYS A C 1
ATOM 1861 O O . LYS A 1 231 ? -9.691 -19.613 -18.375 1.00 61.59 231 LYS A O 1
ATOM 1866 N N . THR A 1 232 ? -9.760 -17.821 -19.692 1.00 47.06 232 THR A N 1
ATOM 1867 C CA . THR A 1 232 ? -10.026 -18.531 -20.956 1.00 47.06 232 THR A CA 1
ATOM 1868 C C . THR A 1 232 ? -8.790 -18.960 -21.753 1.00 47.06 232 THR A C 1
ATOM 1870 O O . THR A 1 232 ? -8.955 -19.598 -22.790 1.00 47.06 232 THR A O 1
ATOM 1873 N N . LYS A 1 233 ? -7.551 -18.687 -21.314 1.00 38.78 233 LYS A N 1
ATOM 1874 C CA . LYS A 1 233 ? -6.361 -19.206 -22.019 1.00 38.78 233 LYS A CA 1
ATOM 1875 C C . LYS A 1 233 ? -5.986 -20.599 -21.478 1.00 38.78 233 LYS A C 1
ATOM 1877 O O . LYS A 1 233 ? -5.593 -20.703 -20.317 1.00 38.78 233 LYS A O 1
ATOM 1882 N N . PRO A 1 234 ? -6.073 -21.679 -22.281 1.00 33.12 234 PRO A N 1
ATOM 1883 C CA . PRO A 1 234 ? -5.626 -22.995 -21.848 1.00 33.12 234 PRO A CA 1
ATOM 1884 C C . PRO A 1 234 ? -4.105 -22.979 -21.677 1.00 33.12 234 PRO A C 1
ATOM 1886 O O . PRO A 1 234 ? -3.358 -22.578 -22.572 1.00 33.12 234 PRO A O 1
ATOM 1889 N N . VAL A 1 235 ? -3.645 -23.435 -20.514 1.00 34.34 235 VAL A N 1
ATOM 1890 C CA . VAL A 1 235 ? -2.232 -23.709 -20.242 1.00 34.34 235 VAL A CA 1
ATOM 1891 C C . VAL A 1 235 ? -1.720 -24.688 -21.303 1.00 34.34 235 VAL A C 1
ATOM 1893 O O . VAL A 1 235 ? -2.238 -25.802 -21.419 1.00 34.34 235 VAL A O 1
ATOM 1896 N N . LYS A 1 236 ? -0.694 -24.299 -22.074 1.00 29.02 236 LYS A N 1
ATOM 1897 C CA . LYS A 1 236 ? 0.028 -25.227 -22.958 1.00 29.02 236 LYS A CA 1
ATOM 1898 C C . LYS A 1 236 ? 0.652 -26.324 -22.095 1.00 29.02 236 LYS A C 1
ATOM 1900 O O . LYS A 1 236 ? 1.652 -26.114 -21.417 1.00 29.02 236 LYS A O 1
ATOM 1905 N N . THR A 1 237 ? 0.019 -27.489 -22.104 1.00 27.31 237 THR A N 1
ATOM 1906 C CA . THR A 1 237 ? 0.427 -28.677 -21.360 1.00 27.31 237 THR A CA 1
ATOM 1907 C C . THR A 1 237 ? 1.634 -29.311 -22.048 1.00 27.31 237 THR A C 1
ATOM 1909 O O . THR A 1 237 ? 1.540 -29.738 -23.199 1.00 27.31 237 THR A O 1
ATOM 1912 N N . VAL A 1 238 ? 2.761 -29.425 -21.346 1.00 30.08 238 VAL A N 1
ATOM 1913 C CA . VAL A 1 238 ? 3.802 -30.404 -21.695 1.00 30.08 238 VAL A CA 1
ATOM 1914 C C . VAL A 1 238 ? 3.452 -31.727 -20.998 1.00 30.08 238 VAL A C 1
ATOM 1916 O O . VAL A 1 238 ? 3.010 -31.747 -19.851 1.00 30.08 238 VAL A O 1
ATOM 1919 N N . LYS A 1 239 ? 3.542 -32.828 -21.751 1.00 29.39 239 LYS A N 1
ATOM 1920 C CA . LYS A 1 239 ? 2.914 -34.136 -21.497 1.00 29.39 239 LYS A CA 1
ATOM 1921 C C . LYS A 1 239 ? 3.449 -34.913 -20.270 1.00 29.39 239 LYS A C 1
ATOM 1923 O O . LYS A 1 239 ? 4.646 -35.119 -20.143 1.00 29.39 239 LYS A O 1
ATOM 1928 N N . LYS A 1 240 ? 2.476 -35.454 -19.513 1.00 26.22 240 LYS A N 1
ATOM 1929 C CA . LYS A 1 240 ? 2.327 -36.765 -18.817 1.00 26.22 240 LYS A CA 1
ATOM 1930 C C . LYS A 1 240 ? 3.455 -37.362 -17.946 1.00 26.22 240 LYS A C 1
ATOM 1932 O O . LYS A 1 240 ? 4.430 -37.891 -18.462 1.00 26.22 240 LYS A O 1
ATOM 1937 N N . ALA A 1 241 ? 3.101 -37.602 -16.675 1.00 24.61 241 ALA A N 1
ATOM 1938 C CA . ALA A 1 241 ? 3.244 -38.903 -16.002 1.00 24.61 241 ALA A CA 1
ATOM 1939 C C . ALA A 1 241 ? 2.063 -39.137 -15.026 1.00 24.61 241 ALA A C 1
ATOM 1941 O O . ALA A 1 241 ? 1.308 -38.218 -14.731 1.00 24.61 241 ALA A O 1
ATOM 1942 N N . LYS A 1 242 ? 1.848 -40.401 -14.651 1.00 25.14 242 LYS A N 1
ATOM 1943 C CA . LYS A 1 242 ? 0.574 -41.064 -14.315 1.00 25.14 242 LYS A CA 1
ATOM 1944 C C . LYS A 1 242 ? -0.108 -40.683 -12.984 1.00 25.14 242 LYS A C 1
ATOM 1946 O O . LYS A 1 242 ? 0.521 -40.553 -11.947 1.00 25.14 242 LYS A O 1
ATOM 1951 N N . THR A 1 243 ? -1.436 -40.647 -13.098 1.00 23.70 243 THR A N 1
ATOM 1952 C CA . THR A 1 243 ? -2.551 -40.999 -12.199 1.00 23.70 243 THR A CA 1
ATOM 1953 C C . THR A 1 243 ? -2.266 -41.504 -10.774 1.00 23.70 243 THR A C 1
ATOM 1955 O O . THR A 1 243 ? -1.736 -42.596 -10.602 1.00 23.70 243 THR A O 1
ATOM 1958 N N . THR A 1 244 ? -2.901 -40.850 -9.797 1.00 24.73 244 THR A N 1
ATOM 1959 C CA . THR A 1 244 ? -3.666 -41.511 -8.721 1.00 24.73 244 THR A CA 1
ATOM 1960 C C . THR A 1 244 ? -4.903 -40.673 -8.389 1.00 24.73 244 THR A C 1
ATOM 1962 O O . THR A 1 244 ? -4.835 -39.459 -8.212 1.00 24.73 244 THR A O 1
ATOM 1965 N N . LYS A 1 245 ? -6.064 -41.339 -8.401 1.00 24.14 245 LYS A N 1
ATOM 1966 C CA . LYS A 1 245 ? -7.393 -40.788 -8.110 1.00 24.14 245 LYS A CA 1
ATOM 1967 C C . LYS A 1 245 ? -7.510 -40.462 -6.618 1.00 24.14 245 LYS A C 1
ATOM 1969 O O . LYS A 1 245 ? -7.249 -41.324 -5.788 1.00 24.14 245 LYS A O 1
ATOM 1974 N N . GLY A 1 246 ? -8.003 -39.269 -6.308 1.00 22.97 246 GLY A N 1
ATOM 1975 C CA . GLY A 1 246 ? -8.485 -38.889 -4.984 1.00 22.97 246 GLY A CA 1
ATOM 1976 C C . GLY A 1 246 ? -9.516 -37.781 -5.141 1.00 22.97 246 GLY A C 1
ATOM 1977 O O . GLY A 1 246 ? -9.171 -36.645 -5.446 1.00 22.97 246 GLY A O 1
ATOM 1978 N N . SER A 1 247 ? -10.791 -38.138 -5.017 1.00 26.56 247 SER A N 1
ATOM 1979 C CA . SER A 1 247 ? -11.928 -37.222 -5.048 1.00 26.56 247 SER A CA 1
ATOM 1980 C C . SER A 1 247 ? -11.843 -36.223 -3.892 1.00 26.56 247 SER A C 1
ATOM 1982 O O . SER A 1 247 ? -11.923 -36.630 -2.733 1.00 26.56 247 SER A O 1
ATOM 1984 N N . VAL A 1 248 ? -11.752 -34.928 -4.193 1.00 25.05 248 VAL A N 1
ATOM 1985 C CA . VAL A 1 248 ? -12.015 -33.864 -3.218 1.00 25.05 248 VAL A CA 1
ATOM 1986 C C . VAL A 1 248 ? -13.172 -33.034 -3.750 1.00 25.05 248 VAL A C 1
ATOM 1988 O O . VAL A 1 248 ? -13.121 -32.488 -4.850 1.00 25.05 248 VAL A O 1
ATOM 1991 N N . LYS A 1 249 ? -14.249 -33.046 -2.964 1.00 23.83 249 LYS A N 1
ATOM 1992 C CA . LYS A 1 249 ? -15.502 -32.332 -3.186 1.00 23.83 249 LYS A CA 1
ATOM 1993 C C . LYS A 1 249 ? -15.226 -30.842 -3.399 1.00 23.83 249 LYS A C 1
ATOM 1995 O O . LYS A 1 249 ? -14.422 -30.257 -2.677 1.00 23.83 249 LYS A O 1
ATOM 2000 N N . GLN A 1 250 ? -15.919 -30.265 -4.381 1.00 26.08 250 GLN A N 1
ATOM 2001 C CA . GLN A 1 250 ? -16.097 -28.825 -4.553 1.00 26.08 250 GLN A CA 1
ATOM 2002 C C . GLN A 1 250 ? -16.506 -28.218 -3.207 1.00 26.08 250 GLN A C 1
ATOM 2004 O O . GLN A 1 250 ? -17.604 -28.463 -2.719 1.00 26.08 250 GLN A O 1
ATOM 2009 N N . GLY A 1 251 ? -15.576 -27.498 -2.584 1.00 23.31 251 GLY A N 1
ATOM 2010 C CA . GLY A 1 251 ? -15.864 -26.593 -1.485 1.00 23.31 251 GLY A CA 1
ATOM 2011 C C . GLY A 1 251 ? -16.217 -25.242 -2.082 1.00 23.31 251 GLY A C 1
ATOM 2012 O O . GLY A 1 251 ? -15.411 -24.664 -2.814 1.00 23.31 251 GLY A O 1
ATOM 2013 N N . ASP A 1 252 ? -17.433 -24.797 -1.792 1.00 27.41 252 ASP A N 1
ATOM 2014 C CA . ASP A 1 252 ? -18.011 -23.517 -2.175 1.00 27.41 252 ASP A CA 1
ATOM 2015 C C . ASP A 1 252 ? -17.005 -22.368 -2.064 1.00 27.41 252 ASP A C 1
ATOM 2017 O O . ASP A 1 252 ? -16.590 -21.956 -0.978 1.00 27.41 252 ASP A O 1
ATOM 2021 N N . THR A 1 253 ? -16.622 -21.815 -3.212 1.00 26.69 253 THR A N 1
ATOM 2022 C CA . THR A 1 253 ? -15.933 -20.526 -3.271 1.00 26.69 253 THR A CA 1
ATOM 2023 C C . THR A 1 253 ? -17.009 -19.449 -3.193 1.00 26.69 253 THR A C 1
ATOM 2025 O O . THR A 1 253 ? -17.418 -18.880 -4.199 1.00 26.69 253 THR A O 1
ATOM 2028 N N . VAL A 1 254 ? -17.513 -19.201 -1.982 1.00 30.05 254 VAL A N 1
ATOM 2029 C CA . VAL A 1 254 ? -18.366 -18.044 -1.689 1.00 30.05 254 VAL A CA 1
ATOM 2030 C C . VAL A 1 254 ? -17.482 -16.796 -1.725 1.00 30.05 254 VAL A C 1
ATOM 2032 O O . VAL A 1 254 ? -16.991 -16.323 -0.705 1.00 30.05 254 VAL A O 1
ATOM 2035 N N . LEU A 1 255 ? -17.223 -16.281 -2.924 1.00 30.95 255 LEU A N 1
ATOM 2036 C CA . LEU A 1 255 ? -16.818 -14.894 -3.120 1.00 30.95 255 LEU A CA 1
ATOM 2037 C C . LEU A 1 255 ? -18.032 -14.198 -3.709 1.00 30.95 255 LEU A C 1
ATOM 2039 O O . LEU A 1 255 ? -18.318 -14.335 -4.895 1.00 30.95 255 LEU A O 1
ATOM 2043 N N . ALA A 1 256 ? -18.777 -13.553 -2.812 1.00 34.44 256 ALA A N 1
ATOM 2044 C CA . ALA A 1 256 ? -19.994 -12.825 -3.106 1.00 34.44 256 ALA A CA 1
ATOM 2045 C C . ALA A 1 256 ? -19.795 -11.934 -4.338 1.00 34.44 256 ALA A C 1
ATOM 2047 O O . ALA A 1 256 ? -18.941 -11.044 -4.353 1.00 34.44 256 ALA A O 1
ATOM 2048 N N . GLU A 1 257 ? -20.592 -12.195 -5.371 1.00 37.28 257 GLU A N 1
ATOM 2049 C CA . GLU A 1 257 ? -20.966 -11.170 -6.334 1.00 37.28 257 GLU A CA 1
ATOM 2050 C C . GLU A 1 257 ? -21.422 -9.941 -5.534 1.00 37.28 257 GLU A C 1
ATOM 2052 O O . GLU A 1 257 ? -22.131 -10.102 -4.535 1.00 37.28 257 GLU A O 1
ATOM 2057 N N . LEU A 1 258 ? -20.973 -8.738 -5.917 1.00 43.66 258 LEU A N 1
ATOM 2058 C CA . LEU A 1 258 ? -21.414 -7.508 -5.255 1.00 43.66 258 LEU A CA 1
ATOM 2059 C C . LEU A 1 258 ? -22.938 -7.525 -5.176 1.00 43.66 258 LEU A C 1
ATOM 2061 O O . LEU A 1 258 ? -23.610 -7.764 -6.187 1.00 43.66 258 LEU A O 1
ATOM 2065 N N . THR A 1 259 ? -23.479 -7.309 -3.979 1.00 49.75 259 THR A N 1
ATOM 2066 C CA . THR A 1 259 ? -24.932 -7.303 -3.821 1.00 49.75 259 THR A CA 1
ATOM 2067 C C . THR A 1 259 ? -25.502 -6.154 -4.651 1.00 49.75 259 THR A C 1
ATOM 2069 O O . THR A 1 259 ? -24.831 -5.151 -4.913 1.00 49.75 259 THR A O 1
ATOM 2072 N N . ARG A 1 260 ? -26.754 -6.281 -5.101 1.00 41.72 260 ARG A N 1
ATOM 2073 C CA . ARG A 1 260 ? -27.418 -5.212 -5.871 1.00 41.72 260 ARG A CA 1
ATOM 2074 C C . ARG A 1 260 ? -27.361 -3.866 -5.137 1.00 41.72 260 ARG A C 1
ATOM 2076 O O . ARG A 1 260 ? -27.154 -2.837 -5.766 1.00 41.72 260 ARG A O 1
ATOM 2083 N N . GLU A 1 261 ? -27.415 -3.905 -3.811 1.00 44.16 261 GLU A N 1
ATOM 2084 C CA . GLU A 1 261 ? -27.281 -2.746 -2.929 1.00 44.16 261 GLU A CA 1
ATOM 2085 C C . GLU A 1 261 ? -25.900 -2.068 -3.031 1.00 44.16 261 GLU A C 1
ATOM 2087 O O . GLU A 1 261 ? -25.816 -0.841 -3.066 1.00 44.16 261 GLU A O 1
ATOM 2092 N N . GLU A 1 262 ? -24.810 -2.838 -3.140 1.00 45.25 262 GLU A N 1
ATOM 2093 C CA . GLU A 1 262 ? -23.452 -2.301 -3.321 1.00 45.25 262 GLU A CA 1
ATOM 2094 C C . GLU A 1 262 ? -23.272 -1.656 -4.707 1.00 45.25 262 GLU A C 1
ATOM 2096 O O . GLU A 1 262 ? -22.601 -0.629 -4.833 1.00 45.25 262 GLU A O 1
ATOM 2101 N N . LEU A 1 263 ? -23.908 -2.211 -5.745 1.00 47.12 263 LEU A N 1
ATOM 2102 C CA . LEU A 1 263 ? -23.927 -1.616 -7.088 1.00 47.12 263 LEU A CA 1
ATOM 2103 C C . LEU A 1 263 ? -24.726 -0.306 -7.121 1.00 47.12 263 LEU A C 1
ATOM 2105 O O . LEU A 1 263 ? -24.272 0.676 -7.711 1.00 47.12 263 LEU A O 1
ATOM 2109 N N . GLU A 1 264 ? -25.871 -0.262 -6.442 1.00 51.72 264 GLU A N 1
ATOM 2110 C CA . GLU A 1 264 ? -26.704 0.938 -6.327 1.00 51.72 264 GLU A CA 1
ATOM 2111 C C . GLU A 1 264 ? -26.020 2.053 -5.524 1.00 51.72 264 GLU A C 1
ATOM 2113 O O . GLU A 1 264 ? -26.148 3.231 -5.867 1.00 51.72 264 GLU A O 1
ATOM 2118 N N . LEU A 1 265 ? -25.249 1.708 -4.486 1.00 46.91 265 LEU A N 1
ATOM 2119 C CA . LEU A 1 265 ? -24.467 2.677 -3.714 1.00 46.91 265 LEU A CA 1
ATOM 2120 C C . LEU A 1 265 ? -23.384 3.336 -4.583 1.00 46.91 265 LEU A C 1
ATOM 2122 O O . LEU A 1 265 ? -23.229 4.558 -4.565 1.00 46.91 265 LEU A O 1
ATOM 2126 N N . ILE A 1 266 ? -22.690 2.544 -5.408 1.00 46.69 266 ILE A N 1
ATOM 2127 C CA . ILE A 1 266 ? -21.699 3.039 -6.376 1.00 46.69 266 ILE A CA 1
ATOM 2128 C C . ILE A 1 266 ? -22.360 3.954 -7.417 1.00 46.69 266 ILE A C 1
ATOM 2130 O O . ILE A 1 266 ? -21.785 4.974 -7.805 1.00 46.69 266 ILE A O 1
ATOM 2134 N N . GLU A 1 267 ? -23.572 3.624 -7.867 1.00 51.28 267 GLU A N 1
ATOM 2135 C CA . GLU A 1 267 ? -24.298 4.435 -8.845 1.00 51.28 267 GLU A CA 1
ATOM 2136 C C . GLU A 1 267 ? -24.808 5.760 -8.250 1.00 51.28 267 GLU A C 1
ATOM 2138 O O . GLU A 1 267 ? -24.735 6.802 -8.906 1.00 51.28 267 GLU A O 1
ATOM 2143 N N . LYS A 1 268 ? -25.244 5.757 -6.982 1.00 50.03 268 LYS A N 1
ATOM 2144 C CA . LYS A 1 268 ? -25.628 6.975 -6.247 1.00 50.03 268 LYS A CA 1
ATOM 2145 C C . LYS A 1 268 ? -24.442 7.913 -6.020 1.00 50.03 268 LYS A C 1
ATOM 2147 O O . LYS A 1 268 ? -24.577 9.108 -6.267 1.00 50.03 268 LYS A O 1
ATOM 2152 N N . ILE A 1 269 ? -23.275 7.382 -5.645 1.00 48.12 269 ILE A N 1
ATOM 2153 C CA . ILE A 1 269 ? -22.040 8.171 -5.471 1.00 48.12 269 ILE A CA 1
ATOM 2154 C C . ILE A 1 269 ? -21.578 8.798 -6.801 1.00 48.12 269 ILE A C 1
ATOM 2156 O O . ILE A 1 269 ? -21.008 9.888 -6.815 1.00 48.12 269 ILE A O 1
ATOM 2160 N N . ARG A 1 270 ? -21.846 8.141 -7.940 1.00 43.66 270 ARG A N 1
ATOM 2161 C CA . ARG A 1 270 ? -21.566 8.695 -9.277 1.00 43.66 270 ARG A CA 1
ATOM 2162 C C . ARG A 1 270 ? -22.525 9.815 -9.668 1.00 43.66 270 ARG A C 1
ATOM 2164 O O . ARG A 1 270 ? -22.086 10.787 -10.271 1.00 43.66 270 ARG A O 1
ATOM 2171 N N . LYS A 1 271 ? -23.809 9.696 -9.318 1.00 45.16 271 LYS A N 1
ATOM 2172 C CA . LYS A 1 271 ? -24.824 10.720 -9.614 1.00 45.16 271 LYS A CA 1
ATOM 2173 C C . LYS A 1 271 ? -24.711 11.954 -8.715 1.00 45.16 271 LYS A C 1
ATOM 2175 O O . LYS A 1 271 ? -25.089 13.028 -9.150 1.00 45.16 271 LYS A O 1
ATOM 2180 N N . SER A 1 272 ? -24.145 11.835 -7.512 1.00 40.25 272 SER A N 1
ATOM 2181 C CA . SER A 1 272 ? -23.941 12.978 -6.606 1.00 40.25 272 SER A CA 1
ATOM 2182 C C . SER A 1 272 ? -22.695 13.825 -6.910 1.00 40.25 272 SER A C 1
ATOM 2184 O O . SER A 1 272 ? -22.430 14.782 -6.189 1.00 40.25 272 SER A O 1
ATOM 2186 N N . LYS A 1 273 ? -21.893 13.452 -7.918 1.00 42.44 273 LYS A N 1
ATOM 2187 C CA . LYS A 1 273 ? -20.707 14.198 -8.386 1.00 42.44 273 LYS A CA 1
ATOM 2188 C C . LYS A 1 273 ? -20.876 14.765 -9.811 1.00 42.44 273 LYS A C 1
ATOM 2190 O O . LYS A 1 273 ? -19.881 15.170 -10.408 1.00 42.44 273 LYS A O 1
ATOM 2195 N N . SER A 1 274 ? -22.102 14.768 -10.345 1.00 37.22 274 SER A N 1
ATOM 2196 C CA . SER A 1 274 ? -22.482 15.432 -11.603 1.00 37.22 274 SER A CA 1
ATOM 2197 C C . SER A 1 274 ? -23.291 16.687 -11.331 1.00 37.22 274 SER A C 1
ATOM 2199 O O . SER A 1 274 ? -24.003 16.712 -10.306 1.00 37.22 274 SER A O 1
#

Nearest PDB structures (foldseek):
  6h24-assembly1_A  TM=6.624E-01  e=2.012E-03  Sphinx1.76-related DNA
  6h24-assembly1_B  TM=5.838E-01  e=5.564E-03  Sphinx1.76-related DNA
  4pgh-assembly2_C  TM=5.085E-01  e=2.592E-01  Sorghum bicolor
  6abt-assembly1_A  TM=5.448E-01  e=6.773E-01  Listeria monocytogenes
  6i5z-assembly2_B  TM=4.559E-01  e=3.438E-01  Papaver somniferum

Foldseek 3Di:
DDKDWCQVVPCVAPLNVVVVFRTKMKDFDDAFCQALVLLVQLQLCQVAVDDADVQKGKDALVSSCVSSVHDCPDDDPVNVVSSVVSQVRQQRIKMWTDDPPDIDIAGNWVDWDQDPVVNMIMTGHDPSRCVSSHDDPLSVLLVVLCVLCNVLRLLSQVLNVVSPAPQFHDWAWLVNSLVSVVDPDDSVVSSVSSVVSVVSCVQQQAWDWDWDDDDPIITIGTDDGDSVGDNPDDDPDDDDDDDDDDDDDDDDPPPDDQPPVNVVVVVVVVVVVD

Secondary structure (DSSP, 8-state):
-EEEE-HHHHTTSHHHHHHT--EEEEEESPPPTTTHHHHHHHHHHHHHHS--BTTEEEEEHHHHHHHTT---SS--HHHHHHHHHHHHHHHTPEEEEE-SS-EEEEESSSEEEEETTTTEEEEE--GGGGGGG---HHHHHHHHHHHHTTT-HHHHHHHHHHHTS-SSPPPEEHHHHHHHHT--S-HHHHHHHHHHHHHHHHHTTSEEEEEEEETTEEEEEEEEE-TT--TTS---PPP----------------PPPPHHHHHHHHHHHHTT-

Solvent-accessible surface area (backbone atoms only — not comparable to full-atom values): 16009 Å² total; per-residue (Å²): 129,52,74,42,84,38,34,88,80,48,44,79,39,69,54,26,56,77,72,56,35,76,43,30,38,41,35,26,70,87,79,45,64,81,54,30,46,28,49,50,47,14,52,25,44,46,59,59,77,42,84,57,59,88,51,32,36,77,42,48,43,73,59,46,41,48,50,28,72,44,89,70,86,66,88,42,72,70,55,51,57,53,49,51,55,33,49,52,46,44,35,60,20,34,40,37,40,26,45,101,87,52,75,50,76,48,40,76,24,64,41,74,49,77,40,80,88,79,42,30,37,36,40,27,51,45,77,77,56,45,73,79,39,60,73,48,74,64,60,56,37,47,49,59,52,39,64,80,34,65,96,34,51,64,30,41,53,49,47,57,55,55,69,72,45,61,98,80,51,76,64,45,38,54,67,58,56,43,60,73,64,63,67,91,63,58,68,71,58,46,54,51,49,50,51,54,20,54,49,52,36,38,72,58,21,32,38,44,70,45,82,46,71,61,87,96,45,49,27,40,38,64,78,46,75,34,75,83,38,48,84,79,72,79,79,86,76,81,85,85,83,87,88,81,91,76,94,75,80,90,71,85,81,83,71,76,71,80,49,71,66,58,55,50,51,55,52,50,60,55,58,73,74,107

pLDDT: mean 78.88, std 20.7, range [22.97, 97.56]